Protein AF-A0A3E2NP75-F1 (afdb_monomer)

Nearest PDB structures (foldseek):
  3lf9-assembly1_A  TM=3.841E-01  e=8.117E+00  synthetic construct

Structure (mmCIF, N/CA/C/O backbone):
data_AF-A0A3E2NP75-F1
#
_entry.id   AF-A0A3E2NP75-F1
#
loop_
_atom_site.group_PDB
_atom_site.id
_atom_site.type_symbol
_atom_site.label_atom_id
_atom_site.label_alt_id
_atom_site.label_comp_id
_atom_site.label_asym_id
_atom_site.label_entity_id
_atom_site.label_seq_id
_atom_site.pdbx_PDB_ins_code
_atom_site.Cartn_x
_atom_site.Cartn_y
_atom_site.Cartn_z
_atom_site.occupancy
_atom_site.B_iso_or_equiv
_atom_site.auth_seq_id
_atom_site.auth_comp_id
_atom_site.auth_asym_id
_atom_site.auth_atom_id
_atom_site.pdbx_PDB_model_num
ATOM 1 N N . MET A 1 1 ? -27.112 -5.088 14.258 1.00 51.66 1 MET A N 1
ATOM 2 C CA . MET A 1 1 ? -25.645 -4.980 14.408 1.00 51.66 1 MET A CA 1
ATOM 3 C C . MET A 1 1 ? -25.142 -3.940 13.425 1.00 51.66 1 MET A C 1
ATOM 5 O O . MET A 1 1 ? -25.645 -3.907 12.308 1.00 51.66 1 MET A O 1
ATOM 9 N N . LEU A 1 2 ? -24.218 -3.073 13.843 1.00 63.84 2 LEU A N 1
ATOM 10 C CA . LEU A 1 2 ? -23.550 -2.138 12.933 1.00 63.84 2 LEU A CA 1
ATOM 11 C C . LEU A 1 2 ? -22.715 -2.931 11.917 1.00 63.84 2 LEU A C 1
ATOM 13 O O . LEU A 1 2 ? -22.184 -3.991 12.242 1.00 63.84 2 LEU A O 1
ATOM 17 N N . LYS A 1 3 ? -22.616 -2.441 10.678 1.00 77.12 3 LYS A N 1
ATOM 18 C CA . LYS A 1 3 ? -21.743 -3.039 9.659 1.00 77.12 3 LYS A CA 1
ATOM 19 C C . LYS A 1 3 ? -20.282 -2.873 10.103 1.00 77.12 3 LYS A C 1
ATOM 21 O O . LYS A 1 3 ? -19.906 -1.770 10.501 1.00 77.12 3 LYS A O 1
ATOM 26 N N . LYS A 1 4 ? -19.474 -3.941 10.026 1.00 82.88 4 LYS A N 1
ATOM 27 C CA . LYS A 1 4 ? -18.025 -3.886 10.303 1.00 82.88 4 LYS A CA 1
ATOM 28 C C . LYS A 1 4 ? -17.394 -2.771 9.455 1.00 82.88 4 LYS A C 1
ATOM 30 O O . LYS A 1 4 ? -17.639 -2.747 8.246 1.00 82.88 4 LYS A O 1
ATOM 35 N N . PRO A 1 5 ? -16.653 -1.824 10.057 1.00 86.94 5 PRO A N 1
ATOM 36 C CA . PRO A 1 5 ? -16.072 -0.724 9.309 1.00 86.94 5 PRO A CA 1
ATOM 37 C C . PRO A 1 5 ? -14.877 -1.209 8.489 1.00 86.94 5 PRO A C 1
ATOM 39 O O . PRO A 1 5 ? -14.086 -2.034 8.946 1.00 86.94 5 PRO A O 1
ATOM 42 N N . ASN A 1 6 ? -14.724 -0.632 7.302 1.00 87.44 6 ASN A N 1
ATOM 43 C CA . ASN A 1 6 ? -13.534 -0.817 6.482 1.00 87.44 6 ASN A CA 1
ATOM 44 C C . ASN A 1 6 ? -12.396 0.005 7.093 1.00 87.44 6 ASN A C 1
ATOM 46 O O . ASN A 1 6 ? -12.534 1.218 7.304 1.00 87.44 6 ASN A O 1
ATOM 50 N N . LEU A 1 7 ? -11.299 -0.675 7.420 1.00 88.75 7 LEU A N 1
ATOM 51 C CA . LEU A 1 7 ? -10.155 -0.093 8.110 1.00 88.75 7 LEU A CA 1
ATOM 52 C C . LEU A 1 7 ? -9.113 0.325 7.079 1.00 88.75 7 LEU A C 1
ATOM 54 O O . LEU A 1 7 ? -8.312 -0.489 6.642 1.00 88.75 7 LEU A O 1
ATOM 58 N N . LEU A 1 8 ? -9.154 1.588 6.674 1.00 91.62 8 LEU A N 1
ATOM 59 C CA . LEU A 1 8 ? -8.167 2.183 5.781 1.00 91.62 8 LEU A CA 1
ATOM 60 C C . LEU A 1 8 ? -7.588 3.423 6.459 1.00 91.62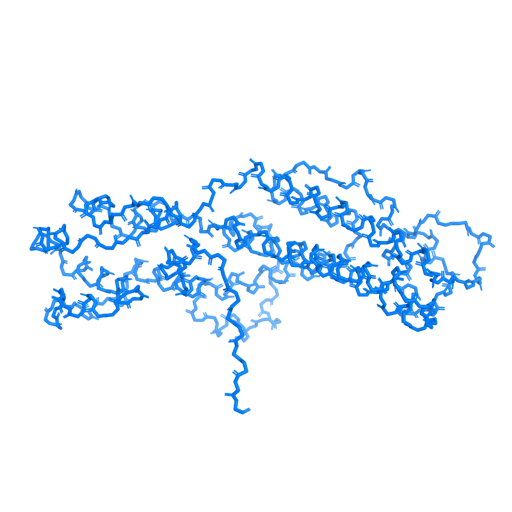 8 LEU A C 1
ATOM 62 O O . LEU A 1 8 ? -8.342 4.218 7.027 1.00 91.62 8 LEU A O 1
ATOM 66 N N . ILE A 1 9 ? -6.271 3.577 6.366 1.00 92.38 9 ILE A N 1
ATOM 67 C CA . ILE A 1 9 ? -5.542 4.792 6.721 1.00 92.38 9 ILE A CA 1
ATOM 68 C C . ILE A 1 9 ? -4.835 5.257 5.450 1.00 92.38 9 ILE A C 1
ATOM 70 O O . ILE A 1 9 ? -4.187 4.462 4.777 1.00 92.38 9 ILE A O 1
ATOM 74 N N . TYR A 1 10 ? -5.006 6.525 5.089 1.00 94.06 10 TYR A N 1
ATOM 75 C CA . TYR A 1 10 ? -4.462 7.090 3.859 1.00 94.06 10 TYR A CA 1
ATOM 76 C C . TYR A 1 10 ? -2.935 7.014 3.824 1.00 94.06 10 TYR A C 1
ATOM 78 O O . TYR A 1 10 ? -2.385 6.539 2.838 1.00 94.06 10 TYR A O 1
ATOM 86 N N . ASP A 1 11 ? -2.272 7.415 4.909 1.00 91.94 11 ASP A N 1
ATOM 87 C CA . ASP A 1 11 ? -0.808 7.405 4.985 1.00 91.94 11 ASP A CA 1
ATOM 88 C C . ASP A 1 11 ? -0.240 5.986 4.823 1.00 91.94 11 ASP A C 1
ATOM 90 O O . ASP A 1 11 ? 0.729 5.800 4.099 1.00 91.94 11 ASP A O 1
ATOM 94 N N . ASP A 1 12 ? -0.907 4.980 5.401 1.00 92.06 12 ASP A N 1
ATOM 95 C CA . ASP A 1 12 ? -0.598 3.556 5.197 1.00 92.06 12 ASP A CA 1
ATOM 96 C C . ASP A 1 12 ? -0.824 3.130 3.736 1.00 92.06 12 ASP A C 1
ATOM 98 O O . ASP A 1 12 ? -0.009 2.435 3.143 1.00 92.06 12 ASP A O 1
ATOM 102 N N . LEU A 1 13 ? -1.906 3.584 3.100 1.00 94.81 13 LEU A N 1
ATOM 103 C CA . LEU A 1 13 ? -2.201 3.249 1.704 1.00 94.81 13 LEU A CA 1
ATOM 104 C C . LEU A 1 13 ? -1.142 3.782 0.725 1.00 94.81 13 LEU A C 1
ATOM 106 O O . LEU A 1 13 ? -0.832 3.112 -0.262 1.00 94.81 13 LEU A O 1
ATOM 110 N N . ILE A 1 14 ? -0.630 4.995 0.958 1.00 96.31 14 ILE A N 1
ATOM 111 C CA . ILE A 1 14 ? 0.310 5.671 0.048 1.00 96.31 14 ILE A CA 1
ATOM 112 C C . ILE A 1 14 ? 1.784 5.481 0.415 1.00 96.31 14 ILE A C 1
ATOM 114 O O . ILE A 1 14 ? 2.646 5.932 -0.347 1.00 96.31 14 ILE A O 1
ATOM 118 N N . GLU A 1 15 ? 2.091 4.852 1.550 1.00 95.62 15 GLU A N 1
ATOM 119 C CA . GLU A 1 15 ? 3.464 4.630 2.016 1.00 95.62 15 GLU A CA 1
ATOM 120 C C . GLU A 1 15 ? 4.331 3.929 0.953 1.00 95.62 15 GLU A C 1
ATOM 122 O O . GLU A 1 15 ? 5.335 4.534 0.570 1.00 95.62 15 GLU A O 1
ATOM 127 N N . PRO A 1 16 ? 3.930 2.790 0.344 1.00 97.06 16 PRO A N 1
ATOM 128 C CA . PRO A 1 16 ? 4.774 2.101 -0.642 1.00 97.06 16 PRO A CA 1
ATOM 129 C C . PRO A 1 16 ? 5.108 2.971 -1.861 1.00 97.06 16 PRO A C 1
ATOM 131 O O . PRO A 1 16 ? 6.211 2.935 -2.406 1.00 97.06 16 PRO A O 1
ATOM 134 N N . ILE A 1 17 ? 4.150 3.800 -2.289 1.00 97.62 17 ILE A N 1
ATOM 135 C CA . ILE A 1 17 ? 4.332 4.738 -3.403 1.00 97.62 17 ILE A CA 1
ATOM 136 C C . ILE A 1 17 ? 5.288 5.863 -3.001 1.00 97.62 17 ILE A C 1
ATOM 138 O O . ILE A 1 17 ? 6.153 6.249 -3.785 1.00 97.62 17 ILE A O 1
ATOM 142 N N . SER A 1 18 ? 5.146 6.388 -1.786 1.00 97.44 18 SER A N 1
ATOM 143 C CA . SER A 1 18 ? 5.979 7.480 -1.279 1.00 97.44 18 SER A CA 1
ATOM 144 C C . SER A 1 18 ? 7.427 7.041 -1.066 1.00 97.44 18 SER A C 1
ATOM 146 O O . SER A 1 18 ? 8.346 7.783 -1.416 1.00 97.44 18 SER A O 1
ATOM 148 N N . GLU A 1 19 ? 7.636 5.829 -0.550 1.00 97.31 19 GLU A N 1
ATOM 149 C CA . GLU A 1 19 ? 8.960 5.222 -0.410 1.00 97.31 19 GLU A CA 1
ATOM 150 C C . GLU A 1 19 ? 9.612 4.975 -1.771 1.00 97.31 19 GLU A C 1
ATOM 152 O O . GLU A 1 19 ? 10.759 5.371 -1.973 1.00 97.31 19 GLU A O 1
ATOM 157 N N . ALA A 1 20 ? 8.871 4.426 -2.739 1.00 97.94 20 ALA A N 1
ATOM 158 C CA . ALA A 1 20 ? 9.385 4.225 -4.090 1.00 97.94 20 ALA A CA 1
ATOM 159 C C . ALA A 1 20 ? 9.742 5.546 -4.789 1.00 97.94 20 ALA A C 1
ATOM 161 O O . ALA A 1 20 ? 10.779 5.624 -5.440 1.00 97.94 20 ALA A O 1
ATOM 162 N N . ILE A 1 21 ? 8.931 6.602 -4.644 1.00 98.31 21 ILE A N 1
ATOM 163 C CA . ILE A 1 21 ? 9.254 7.937 -5.182 1.00 98.31 21 ILE A CA 1
ATOM 164 C C . ILE A 1 21 ? 10.558 8.463 -4.574 1.00 98.31 21 ILE A C 1
ATOM 166 O O . ILE A 1 21 ? 11.430 8.937 -5.303 1.00 98.31 21 ILE A O 1
ATOM 170 N N . LYS A 1 22 ? 10.712 8.362 -3.249 1.00 97.75 22 LYS A N 1
ATOM 171 C CA . LYS A 1 22 ? 11.925 8.799 -2.551 1.00 97.75 22 LYS A CA 1
ATOM 172 C C . LYS A 1 22 ? 13.158 8.033 -3.041 1.00 97.75 22 LYS A C 1
ATOM 174 O O . LYS A 1 22 ? 14.137 8.658 -3.433 1.00 97.75 22 LYS A O 1
ATOM 179 N N . GLU A 1 23 ? 13.076 6.707 -3.087 1.00 97.44 23 GLU A N 1
ATOM 180 C CA . GLU A 1 23 ? 14.147 5.835 -3.579 1.00 97.44 23 GLU A CA 1
ATOM 181 C C . GLU A 1 23 ? 14.517 6.168 -5.036 1.00 97.44 23 GLU A C 1
ATOM 183 O O . GLU A 1 23 ? 15.692 6.254 -5.388 1.00 97.44 23 GLU A O 1
ATOM 188 N N . LEU A 1 24 ? 13.530 6.425 -5.902 1.00 97.38 24 LEU A N 1
ATOM 189 C CA . LEU A 1 24 ? 13.771 6.812 -7.295 1.00 97.38 24 LEU A CA 1
ATOM 190 C C . LEU A 1 24 ? 14.483 8.163 -7.424 1.00 97.38 24 LEU A C 1
ATOM 192 O O . LEU A 1 24 ? 15.352 8.293 -8.288 1.00 97.38 24 LEU A O 1
ATOM 196 N N . HIS A 1 25 ? 14.161 9.140 -6.574 1.00 96.75 25 HIS A N 1
ATOM 197 C CA . HIS A 1 25 ? 14.902 10.401 -6.514 1.00 96.75 25 HIS A CA 1
ATOM 198 C C . HIS A 1 25 ? 16.344 10.198 -6.041 1.00 96.75 25 HIS A C 1
ATOM 200 O O . HIS A 1 25 ? 17.264 10.757 -6.641 1.00 96.75 25 HIS A O 1
ATOM 206 N N . ASP A 1 26 ? 16.563 9.360 -5.026 1.00 94.88 26 ASP A N 1
ATOM 207 C CA . ASP A 1 26 ? 17.907 9.045 -4.535 1.00 94.88 26 ASP A CA 1
ATOM 208 C C . ASP A 1 26 ? 18.750 8.362 -5.636 1.00 94.88 26 ASP A C 1
ATOM 210 O O . ASP A 1 26 ? 19.904 8.740 -5.876 1.00 94.88 26 ASP A O 1
ATOM 214 N N . ILE A 1 27 ? 18.154 7.429 -6.392 1.00 92.88 27 ILE A N 1
ATOM 215 C CA . ILE A 1 27 ? 18.783 6.795 -7.563 1.00 92.88 27 ILE A CA 1
ATOM 216 C C . ILE A 1 27 ? 19.087 7.827 -8.655 1.00 92.88 27 ILE A C 1
ATOM 218 O O . ILE A 1 27 ? 20.175 7.792 -9.234 1.00 92.88 27 ILE A O 1
ATOM 222 N N . GLU A 1 28 ? 18.150 8.727 -8.964 1.00 93.25 28 GLU A N 1
ATOM 223 C CA . GLU A 1 28 ? 18.314 9.764 -9.988 1.00 93.25 28 GLU A CA 1
ATOM 224 C C . GLU A 1 28 ? 19.492 10.690 -9.669 1.00 93.25 28 GLU A C 1
ATOM 226 O O . GLU A 1 28 ? 20.378 10.872 -10.510 1.00 93.25 28 GLU A O 1
ATOM 231 N N . ILE A 1 29 ? 19.545 11.209 -8.438 1.00 90.88 29 ILE A N 1
ATOM 232 C CA . ILE A 1 29 ? 20.626 12.070 -7.939 1.00 90.88 29 ILE A CA 1
ATOM 233 C C . ILE A 1 29 ? 21.967 11.339 -8.043 1.00 90.88 29 ILE A C 1
ATOM 235 O O . ILE A 1 29 ? 22.955 11.899 -8.529 1.00 90.88 29 ILE A O 1
ATOM 239 N N . HIS A 1 30 ? 22.014 10.071 -7.629 1.00 87.44 30 HIS A N 1
ATOM 240 C CA . HIS A 1 30 ? 23.223 9.264 -7.740 1.00 87.44 30 HIS A CA 1
ATOM 241 C C . HIS A 1 30 ? 23.640 9.045 -9.206 1.00 87.44 30 HIS A C 1
ATOM 243 O O . HIS A 1 30 ? 24.831 9.060 -9.516 1.00 87.44 30 HIS A O 1
ATOM 249 N N . TYR A 1 31 ? 22.693 8.862 -10.128 1.00 84.81 31 TYR A N 1
ATOM 250 C CA . TYR A 1 31 ? 22.984 8.659 -11.551 1.00 84.81 31 TYR A CA 1
ATOM 251 C C . TYR A 1 31 ? 23.507 9.912 -12.256 1.00 84.81 31 TYR A C 1
ATOM 253 O O . TYR A 1 31 ? 24.331 9.801 -13.161 1.00 84.81 31 TYR A O 1
ATOM 261 N N . GLN A 1 32 ? 23.015 11.091 -11.871 1.00 84.38 32 GLN A N 1
ATOM 262 C CA . GLN A 1 32 ? 23.399 12.365 -12.483 1.00 84.38 32 GLN A CA 1
ATOM 263 C C . GLN A 1 32 ? 24.778 12.851 -12.015 1.00 84.38 32 GLN A C 1
ATOM 265 O O . GLN A 1 32 ? 25.510 13.458 -12.793 1.00 84.38 32 GLN A O 1
ATOM 270 N N . ASN A 1 33 ? 25.145 12.564 -10.763 1.00 82.50 33 ASN A N 1
ATOM 271 C CA . ASN A 1 33 ? 26.366 13.087 -10.141 1.00 82.50 33 ASN A CA 1
ATOM 272 C C . ASN A 1 33 ? 27.608 12.202 -10.323 1.00 82.50 33 ASN A C 1
ATOM 274 O O . ASN A 1 33 ? 28.712 12.623 -9.979 1.00 82.50 33 ASN A O 1
ATOM 278 N N . ASN A 1 34 ? 27.455 10.989 -10.854 1.00 75.62 34 ASN A N 1
ATOM 279 C CA . ASN A 1 34 ? 28.549 10.034 -11.003 1.00 75.62 34 ASN A CA 1
ATOM 280 C C . ASN A 1 34 ? 28.938 9.804 -12.468 1.00 75.62 34 ASN A C 1
ATOM 282 O O . ASN A 1 34 ? 28.157 10.000 -13.399 1.00 75.62 34 ASN A O 1
ATOM 286 N N . THR A 1 35 ? 30.181 9.363 -12.676 1.00 72.56 35 THR A N 1
ATOM 287 C CA . THR A 1 35 ? 30.702 8.952 -13.990 1.00 72.56 35 THR A CA 1
ATOM 288 C C . THR A 1 35 ? 29.798 7.868 -14.593 1.00 72.56 35 THR A C 1
ATOM 290 O O . THR A 1 35 ? 29.257 7.068 -13.825 1.00 72.56 35 THR A O 1
ATOM 293 N N . PRO A 1 36 ? 29.634 7.793 -15.935 1.00 68.19 36 PRO A N 1
ATOM 294 C CA . PRO A 1 36 ? 28.696 6.867 -16.553 1.00 68.19 36 PRO A CA 1
ATOM 295 C C . PRO A 1 36 ? 28.894 5.445 -16.017 1.00 68.19 36 PRO A C 1
ATOM 297 O O . PRO A 1 36 ? 29.977 4.876 -16.194 1.00 68.19 36 PRO A O 1
ATOM 300 N N . PRO A 1 37 ? 27.881 4.879 -15.345 1.00 73.88 37 PRO A N 1
ATOM 301 C CA . PRO A 1 37 ? 28.038 3.608 -14.669 1.00 73.88 37 PRO A CA 1
ATOM 302 C C . PRO A 1 37 ? 28.332 2.493 -15.675 1.00 73.88 37 PRO A C 1
ATOM 304 O O . PRO A 1 37 ? 27.907 2.544 -16.835 1.00 73.88 37 PRO A O 1
ATOM 307 N N . ALA A 1 38 ? 29.054 1.464 -15.228 1.00 85.31 38 ALA A N 1
ATOM 308 C CA . ALA A 1 38 ? 29.340 0.283 -16.035 1.00 85.31 38 ALA A CA 1
ATOM 309 C C . ALA A 1 38 ? 28.046 -0.357 -16.585 1.00 85.31 38 ALA A C 1
ATOM 311 O O . ALA A 1 38 ? 26.966 -0.228 -16.009 1.00 85.31 38 ALA A O 1
ATOM 312 N N . ASP A 1 39 ? 28.136 -1.087 -17.701 1.00 86.56 39 ASP A N 1
ATOM 313 C CA . ASP A 1 39 ? 26.963 -1.664 -18.385 1.00 86.56 39 ASP A CA 1
ATOM 314 C C . ASP A 1 39 ? 26.093 -2.547 -17.466 1.00 86.56 39 ASP A C 1
ATOM 316 O O . ASP A 1 39 ? 24.865 -2.481 -17.519 1.00 86.56 39 ASP A O 1
ATOM 320 N N . PHE A 1 40 ? 26.710 -3.320 -16.566 1.00 87.00 40 PHE A N 1
ATOM 321 C CA . PHE A 1 40 ? 25.976 -4.146 -15.602 1.00 87.00 40 PHE A CA 1
ATOM 322 C C . PHE A 1 40 ? 25.201 -3.312 -14.570 1.00 87.00 40 PHE A C 1
ATOM 324 O O . PHE A 1 40 ? 24.106 -3.710 -14.180 1.00 87.00 40 PHE A O 1
ATOM 331 N N . ILE A 1 41 ? 25.716 -2.139 -14.183 1.00 90.19 41 ILE A N 1
ATOM 332 C CA . ILE A 1 41 ? 25.024 -1.206 -13.286 1.00 90.19 41 ILE A CA 1
ATOM 333 C C . ILE A 1 41 ? 23.809 -0.619 -14.012 1.00 90.19 41 ILE A C 1
ATOM 335 O O . ILE A 1 41 ? 22.719 -0.630 -13.458 1.00 90.19 41 ILE A O 1
ATOM 339 N N . ASN A 1 42 ? 23.942 -0.214 -15.283 1.00 90.44 42 ASN A N 1
ATOM 340 C CA . ASN A 1 42 ? 22.797 0.247 -16.086 1.00 90.44 42 ASN A CA 1
ATOM 341 C C . ASN A 1 42 ? 21.683 -0.797 -16.171 1.00 90.44 42 ASN A C 1
ATOM 343 O O . ASN A 1 42 ? 20.507 -0.487 -15.976 1.00 90.44 42 ASN A O 1
ATOM 347 N N . LYS A 1 43 ? 22.056 -2.048 -16.437 1.00 92.69 43 LYS A N 1
ATOM 348 C CA . LYS A 1 43 ? 21.120 -3.173 -16.501 1.00 92.69 43 LYS A CA 1
ATOM 349 C C . LYS A 1 43 ? 20.447 -3.434 -15.152 1.00 92.69 43 LYS A C 1
ATOM 351 O O . LYS A 1 43 ? 19.228 -3.591 -15.118 1.00 92.69 43 LYS A O 1
ATOM 356 N N . GLY A 1 44 ? 21.225 -3.451 -14.069 1.00 93.06 44 GLY A N 1
ATOM 357 C CA . GLY A 1 44 ? 20.730 -3.655 -12.708 1.00 93.06 44 GLY A CA 1
ATOM 358 C C . GLY A 1 44 ? 19.762 -2.556 -12.279 1.00 93.06 44 GLY A C 1
ATOM 359 O O . GLY A 1 44 ? 18.628 -2.855 -11.917 1.00 93.06 44 GLY A O 1
ATOM 360 N N . THR A 1 45 ? 20.158 -1.288 -12.417 1.00 93.81 45 THR A N 1
ATOM 361 C CA . THR A 1 45 ? 19.307 -0.139 -12.077 1.00 93.81 45 THR A CA 1
ATOM 362 C C . THR A 1 45 ? 18.022 -0.132 -12.899 1.00 93.81 45 THR A C 1
ATOM 364 O O . THR A 1 45 ? 16.947 0.060 -12.346 1.00 93.81 45 THR A O 1
ATOM 367 N N . PHE A 1 46 ? 18.093 -0.402 -14.206 1.00 94.56 46 PHE A N 1
ATOM 368 C CA . PHE A 1 46 ? 16.894 -0.475 -15.043 1.00 94.56 46 PHE A CA 1
ATOM 369 C C . PHE A 1 46 ? 15.901 -1.550 -14.574 1.00 94.56 46 PHE A C 1
ATOM 371 O O . PHE A 1 46 ? 14.699 -1.291 -14.519 1.00 94.56 46 PHE A O 1
ATOM 378 N N . ALA A 1 47 ? 16.388 -2.748 -14.237 1.00 94.38 47 ALA A N 1
ATOM 379 C CA . ALA A 1 47 ? 15.532 -3.808 -13.714 1.00 94.38 47 ALA A CA 1
ATOM 380 C C . ALA A 1 47 ? 14.936 -3.430 -12.348 1.00 94.38 47 ALA A C 1
ATOM 382 O O . ALA A 1 47 ? 13.747 -3.654 -12.126 1.00 94.38 47 ALA A O 1
ATOM 383 N N . TYR A 1 48 ? 15.740 -2.811 -11.480 1.00 95.69 48 TYR A N 1
ATOM 384 C CA . TYR A 1 48 ? 15.327 -2.388 -10.145 1.00 95.69 48 TYR A CA 1
ATOM 385 C C . TYR A 1 48 ? 14.249 -1.298 -10.174 1.00 95.69 48 TYR A C 1
ATOM 387 O O . TYR A 1 48 ? 13.242 -1.439 -9.494 1.00 95.69 48 TYR A O 1
ATOM 395 N N . VAL A 1 49 ? 14.377 -0.280 -11.033 1.00 95.56 49 VAL A N 1
ATOM 396 C CA . VAL A 1 49 ? 13.363 0.786 -11.185 1.00 95.56 49 VAL A CA 1
ATOM 397 C C . VAL A 1 49 ? 11.985 0.213 -11.535 1.00 95.56 49 VAL A C 1
ATOM 399 O O . VAL A 1 49 ? 10.974 0.633 -10.978 1.00 95.56 49 VAL A O 1
ATOM 402 N N . LEU A 1 50 ? 11.926 -0.778 -12.431 1.00 93.06 50 LEU A N 1
ATOM 403 C CA . LEU A 1 50 ? 10.657 -1.424 -12.778 1.00 93.06 50 LEU A CA 1
ATOM 404 C C . LEU A 1 50 ? 10.127 -2.329 -11.661 1.00 93.06 50 LEU A C 1
ATOM 406 O O . LEU A 1 50 ? 8.913 -2.446 -11.520 1.00 93.06 50 LEU A O 1
ATOM 410 N N . ALA A 1 51 ? 11.010 -2.958 -10.883 1.00 92.75 51 ALA A N 1
ATOM 411 C CA . ALA A 1 51 ? 10.615 -3.742 -9.718 1.00 92.75 51 ALA A CA 1
ATOM 412 C C . ALA A 1 51 ? 10.040 -2.849 -8.606 1.00 92.75 51 ALA A C 1
ATOM 414 O O . ALA A 1 51 ? 8.992 -3.183 -8.065 1.00 92.75 51 ALA A O 1
ATOM 415 N N . LEU A 1 52 ? 10.659 -1.692 -8.336 1.00 95.06 52 LEU A N 1
ATOM 416 C CA . LEU A 1 52 ? 10.142 -0.680 -7.405 1.00 95.06 52 LEU A CA 1
ATOM 417 C C . LEU A 1 52 ? 8.742 -0.218 -7.811 1.00 95.06 52 LEU A C 1
ATOM 419 O O . LEU A 1 52 ? 7.838 -0.180 -6.986 1.00 95.06 52 LEU A O 1
ATOM 423 N N . PHE A 1 53 ? 8.547 0.076 -9.096 1.00 93.31 53 PHE A N 1
ATOM 424 C CA . PHE A 1 53 ? 7.244 0.452 -9.635 1.00 93.31 53 PHE A CA 1
ATOM 425 C C . PHE A 1 53 ? 6.171 -0.629 -9.434 1.00 93.31 53 PHE A C 1
ATOM 427 O O . PHE A 1 53 ? 5.096 -0.348 -8.905 1.00 93.31 53 PHE A O 1
ATOM 434 N N . GLU A 1 54 ? 6.443 -1.861 -9.883 1.00 90.88 54 GLU A N 1
ATOM 435 C CA . GLU A 1 54 ? 5.478 -2.965 -9.794 1.00 90.88 54 GLU A CA 1
ATOM 436 C C . GLU A 1 54 ? 5.182 -3.327 -8.335 1.00 90.88 54 GLU A C 1
ATOM 438 O O . GLU A 1 54 ? 4.021 -3.563 -7.999 1.00 90.88 54 GLU A O 1
ATOM 443 N N . GLY A 1 55 ? 6.206 -3.312 -7.476 1.00 92.50 55 GLY A N 1
ATOM 444 C CA . GLY A 1 55 ? 6.083 -3.541 -6.040 1.00 92.50 55 GLY A CA 1
ATOM 445 C C . GLY A 1 55 ? 5.216 -2.483 -5.366 1.00 92.50 55 GLY A C 1
ATOM 446 O O . GLY A 1 55 ? 4.206 -2.829 -4.766 1.00 92.50 55 GLY A O 1
ATOM 447 N N . ALA A 1 56 ? 5.533 -1.199 -5.555 1.00 95.12 56 ALA A N 1
ATOM 448 C CA . ALA A 1 56 ? 4.831 -0.098 -4.898 1.00 95.12 56 ALA A CA 1
ATOM 449 C C . ALA A 1 56 ? 3.330 -0.065 -5.213 1.00 95.12 56 ALA A C 1
ATOM 451 O O . ALA A 1 56 ? 2.506 0.095 -4.312 1.00 95.12 56 ALA A O 1
ATOM 452 N N . ILE A 1 57 ? 2.947 -0.236 -6.485 1.00 93.12 57 ILE A N 1
ATOM 453 C CA . ILE A 1 57 ? 1.522 -0.231 -6.842 1.00 93.12 57 ILE A CA 1
ATOM 454 C C . ILE A 1 57 ? 0.836 -1.516 -6.366 1.00 93.12 57 ILE A C 1
ATOM 456 O O . ILE A 1 57 ? -0.293 -1.455 -5.884 1.00 93.12 57 ILE A O 1
ATOM 460 N N . THR A 1 58 ? 1.500 -2.671 -6.463 1.00 92.56 58 THR A N 1
ATOM 461 C CA . THR A 1 58 ? 0.917 -3.941 -6.000 1.00 92.56 58 THR A CA 1
ATOM 462 C C . THR A 1 58 ? 0.684 -3.926 -4.494 1.00 92.56 58 THR A C 1
ATOM 464 O O . THR A 1 58 ? -0.406 -4.280 -4.057 1.00 92.56 58 THR A O 1
ATOM 467 N N . GLU A 1 59 ? 1.645 -3.438 -3.712 1.00 93.62 59 GLU A N 1
ATOM 468 C CA . GLU A 1 59 ? 1.511 -3.316 -2.262 1.00 93.62 59 GLU A CA 1
ATOM 469 C C . GLU A 1 59 ? 0.443 -2.282 -1.872 1.00 93.62 59 GLU A C 1
ATOM 471 O O . GLU A 1 59 ? -0.371 -2.530 -0.984 1.00 93.62 59 GLU A O 1
ATOM 476 N N . CYS A 1 60 ? 0.352 -1.154 -2.585 1.00 95.31 60 CYS A N 1
ATOM 477 C CA . CYS A 1 60 ? -0.738 -0.190 -2.399 1.00 95.31 60 CYS A CA 1
ATOM 478 C C . CYS A 1 60 ? -2.120 -0.847 -2.602 1.00 95.31 60 CYS A C 1
ATOM 480 O O . CYS A 1 60 ? -3.035 -0.683 -1.789 1.00 95.31 60 CYS A O 1
ATOM 482 N N . VAL A 1 61 ? -2.274 -1.641 -3.666 1.00 94.12 61 VAL A N 1
ATOM 483 C CA . VAL A 1 61 ? -3.519 -2.368 -3.960 1.00 94.12 61 VAL A CA 1
ATOM 484 C C . VAL A 1 61 ? -3.772 -3.480 -2.941 1.00 94.12 61 VAL A C 1
ATOM 486 O O . VAL A 1 61 ? -4.921 -3.682 -2.553 1.00 94.12 61 VAL A O 1
ATOM 489 N N . GLU A 1 62 ? -2.734 -4.167 -2.464 1.00 92.75 62 GLU A N 1
ATOM 490 C CA . GLU A 1 62 ? -2.829 -5.142 -1.374 1.00 92.75 62 GLU A CA 1
ATOM 491 C C . GLU A 1 62 ? -3.414 -4.483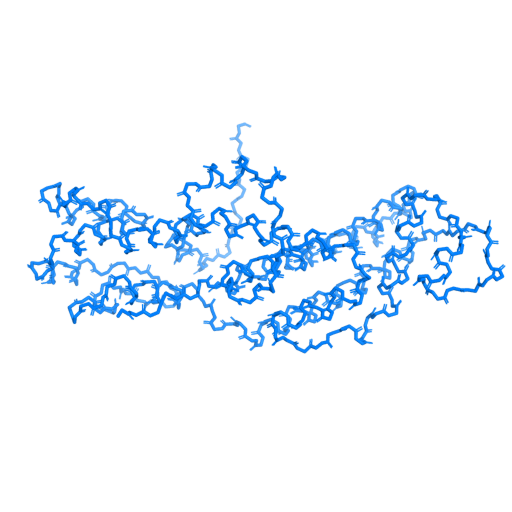 -0.119 1.00 92.75 62 GLU A C 1
ATOM 493 O O . GLU A 1 62 ? -4.461 -4.915 0.374 1.00 92.75 62 GLU A O 1
ATOM 498 N N . ARG A 1 63 ? -2.821 -3.373 0.343 1.00 92.62 63 ARG A N 1
ATOM 499 C CA . ARG A 1 63 ? -3.295 -2.604 1.510 1.00 92.62 63 ARG A CA 1
ATOM 500 C C . ARG A 1 63 ? -4.739 -2.116 1.335 1.00 92.62 63 ARG A C 1
ATOM 502 O O . ARG A 1 63 ? -5.533 -2.158 2.286 1.00 92.62 63 ARG A O 1
ATOM 509 N N . TYR A 1 64 ? -5.120 -1.716 0.118 1.00 94.31 64 TYR A N 1
ATOM 510 C CA . TYR A 1 64 ? -6.506 -1.383 -0.218 1.00 94.31 64 TYR A CA 1
ATOM 511 C C . TYR A 1 64 ? -7.445 -2.591 -0.110 1.00 94.31 64 TYR A C 1
ATOM 513 O O . TYR A 1 64 ? -8.467 -2.511 0.571 1.00 94.31 64 TYR A O 1
ATOM 521 N N . LEU A 1 65 ? -7.114 -3.722 -0.736 1.00 91.62 65 LEU A N 1
ATOM 522 C CA . LEU A 1 65 ? -7.953 -4.925 -0.721 1.00 91.62 65 LEU A CA 1
ATOM 523 C C . LEU A 1 65 ? -8.099 -5.505 0.687 1.00 91.62 65 LEU A C 1
ATOM 525 O O . LEU A 1 65 ? -9.161 -6.017 1.025 1.00 91.62 65 LEU A O 1
ATOM 529 N N . PHE A 1 66 ? -7.101 -5.336 1.554 1.00 88.31 66 PHE A N 1
ATOM 530 C CA . PHE A 1 66 ? -7.242 -5.647 2.975 1.00 88.31 66 PHE A CA 1
ATOM 531 C C . PHE A 1 66 ? -8.311 -4.799 3.668 1.00 88.31 66 PHE A C 1
ATOM 533 O O . PHE A 1 66 ? -8.973 -5.257 4.598 1.00 88.31 66 PHE A O 1
ATOM 540 N N . ALA A 1 67 ? -8.459 -3.529 3.278 1.00 88.56 67 ALA A N 1
ATOM 541 C CA . ALA A 1 67 ? -9.493 -2.644 3.816 1.00 88.56 67 ALA A CA 1
ATOM 542 C C . ALA A 1 67 ? -10.872 -2.892 3.195 1.00 88.56 67 ALA A C 1
ATOM 544 O O . ALA A 1 67 ? -11.877 -2.682 3.874 1.00 88.56 67 ALA A O 1
ATOM 545 N N . PHE A 1 68 ? -10.908 -3.342 1.941 1.00 90.00 68 PHE A N 1
ATOM 546 C CA . PHE A 1 68 ? -12.118 -3.584 1.156 1.00 90.00 68 PHE A CA 1
ATOM 547 C C . PHE A 1 68 ? -12.110 -5.002 0.556 1.00 90.00 68 PHE A C 1
ATOM 549 O O . PHE A 1 68 ? -12.096 -5.146 -0.671 1.00 90.00 68 PHE A O 1
ATOM 556 N N . PRO A 1 69 ? -12.116 -6.069 1.376 1.00 85.50 69 PRO A N 1
ATOM 557 C CA . PRO A 1 69 ? -12.012 -7.442 0.877 1.00 85.50 69 PRO A CA 1
ATOM 558 C C . PRO A 1 69 ? -13.191 -7.832 -0.023 1.00 85.50 69 PRO A C 1
ATOM 560 O O . PRO A 1 69 ? -13.053 -8.682 -0.895 1.00 85.50 69 PRO A O 1
ATOM 563 N N . GLU A 1 70 ? -14.342 -7.170 0.109 1.00 84.81 70 GLU A N 1
ATOM 564 C CA . GLU A 1 70 ? -15.496 -7.339 -0.775 1.00 84.81 70 GLU A CA 1
ATOM 565 C C . GLU A 1 70 ? -15.240 -6.914 -2.231 1.00 84.81 70 GLU A C 1
ATOM 567 O O . GLU A 1 70 ? -16.026 -7.255 -3.115 1.00 84.81 70 GLU A O 1
ATOM 572 N N . LYS A 1 71 ? -14.171 -6.148 -2.486 1.00 88.00 71 LYS A N 1
ATOM 573 C CA . LYS A 1 71 ? -13.739 -5.745 -3.832 1.00 88.00 71 LYS A CA 1
ATOM 574 C C . LYS A 1 71 ? -12.899 -6.813 -4.522 1.00 88.00 71 LYS A C 1
ATOM 576 O O . LYS A 1 71 ? -12.651 -6.682 -5.722 1.00 88.00 71 LYS A O 1
ATOM 581 N N . LEU A 1 72 ? -12.476 -7.857 -3.803 1.00 84.81 72 LEU A N 1
ATOM 582 C CA . LEU A 1 72 ? -11.818 -8.994 -4.426 1.00 84.81 72 LEU A CA 1
ATOM 583 C C . LEU A 1 72 ? -12.766 -9.633 -5.448 1.00 84.81 72 LEU A C 1
ATOM 585 O O . LEU A 1 72 ? -13.909 -9.967 -5.113 1.00 84.81 72 LEU A O 1
ATOM 589 N N . PRO A 1 73 ? -12.326 -9.823 -6.701 1.00 79.31 73 PRO A N 1
ATOM 590 C CA . PRO A 1 73 ? -13.111 -10.577 -7.661 1.00 79.31 73 PRO A CA 1
ATOM 591 C C . PRO A 1 73 ? -13.237 -12.036 -7.211 1.00 79.31 73 PRO A C 1
ATOM 593 O O . PRO A 1 73 ? -12.523 -12.507 -6.329 1.00 79.31 73 PRO A O 1
ATOM 596 N N . LYS A 1 74 ? -14.159 -12.783 -7.825 1.00 76.00 74 LYS A N 1
ATOM 597 C CA . LYS A 1 74 ? -14.331 -14.209 -7.518 1.00 76.00 74 LYS A CA 1
ATOM 598 C C . LYS A 1 74 ? -13.053 -14.978 -7.872 1.00 76.00 74 LYS A C 1
ATOM 600 O O . LYS A 1 74 ? -12.786 -15.207 -9.049 1.00 76.00 74 LYS A O 1
ATOM 605 N N . ILE A 1 75 ? -12.305 -15.391 -6.853 1.00 69.56 75 ILE A N 1
ATOM 606 C CA . ILE A 1 75 ? -11.103 -16.219 -6.989 1.00 69.56 75 ILE A CA 1
ATOM 607 C C . ILE A 1 75 ? -11.520 -17.692 -6.951 1.00 69.56 75 ILE A C 1
ATOM 609 O O . ILE A 1 75 ? -12.317 -18.102 -6.105 1.00 69.56 75 ILE A O 1
ATOM 613 N N . LYS A 1 76 ? -10.986 -18.500 -7.871 1.00 67.06 76 LYS A N 1
ATOM 614 C CA . LYS A 1 76 ? -11.035 -19.960 -7.749 1.00 67.06 76 LYS A CA 1
ATOM 615 C C . LYS A 1 76 ? -9.855 -20.388 -6.886 1.00 67.06 76 LYS A C 1
ATOM 617 O O . LYS A 1 76 ? -8.724 -20.337 -7.349 1.00 67.06 76 LYS A O 1
ATOM 622 N N . VAL A 1 77 ? -10.126 -20.779 -5.648 1.00 67.38 77 VAL A N 1
ATOM 623 C CA . VAL A 1 77 ? -9.100 -21.313 -4.746 1.00 67.38 77 VAL A CA 1
ATOM 624 C C . VAL A 1 77 ? -8.976 -22.809 -4.996 1.00 67.38 77 VAL A C 1
ATOM 626 O O . VAL A 1 77 ? -9.974 -23.530 -4.930 1.00 67.38 77 VAL A O 1
ATOM 629 N N . ASP A 1 78 ? -7.767 -23.267 -5.300 1.00 74.44 78 ASP A N 1
ATOM 630 C CA . ASP A 1 78 ? -7.462 -24.692 -5.373 1.00 74.44 78 ASP A CA 1
ATOM 631 C C . ASP A 1 78 ? -7.255 -25.239 -3.954 1.00 74.44 78 ASP A C 1
ATOM 633 O O . ASP A 1 78 ? -6.199 -25.074 -3.348 1.00 74.44 78 ASP A O 1
ATOM 637 N N . PHE A 1 79 ? -8.299 -25.853 -3.398 1.00 70.31 79 PHE A N 1
ATOM 638 C CA . PHE A 1 79 ? -8.282 -26.377 -2.032 1.00 70.31 79 PHE A CA 1
ATOM 639 C C . PHE A 1 79 ? -7.226 -27.462 -1.802 1.00 70.31 79 PHE A C 1
ATOM 641 O O . PHE A 1 79 ? -6.719 -27.561 -0.689 1.00 70.31 79 PHE A O 1
ATOM 648 N N . GLU A 1 80 ? -6.889 -28.266 -2.815 1.00 76.00 80 GLU A N 1
ATOM 649 C 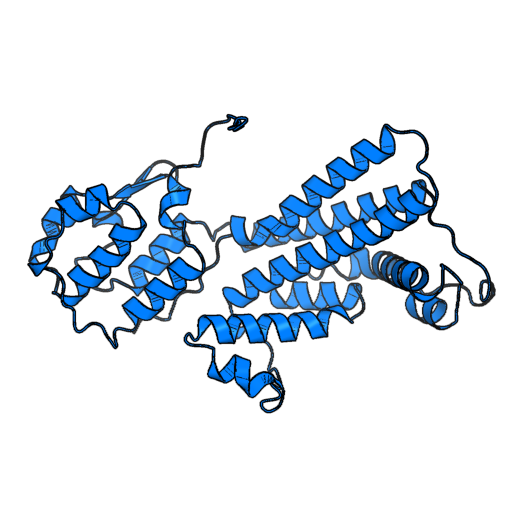CA . GLU A 1 80 ? -5.869 -29.312 -2.669 1.00 76.00 80 GLU A CA 1
ATOM 650 C C . GLU A 1 80 ? -4.471 -28.699 -2.598 1.00 76.00 80 GLU A C 1
ATOM 652 O O . GLU A 1 80 ? -3.635 -29.149 -1.817 1.00 76.00 80 GLU A O 1
ATOM 657 N N . LYS A 1 81 ? -4.235 -27.626 -3.363 1.00 76.00 81 LYS A N 1
ATOM 658 C CA . LYS A 1 81 ? -2.962 -26.901 -3.345 1.00 76.00 81 LYS A CA 1
ATOM 659 C C . LYS A 1 81 ? -2.704 -26.183 -2.016 1.00 76.00 81 LYS A C 1
ATOM 661 O O . LYS A 1 81 ? -1.551 -26.110 -1.612 1.00 76.00 81 LYS A O 1
ATOM 666 N N . TYR A 1 82 ? -3.747 -25.668 -1.362 1.00 73.31 82 TYR A N 1
ATOM 667 C CA . TYR A 1 82 ? -3.617 -24.769 -0.201 1.00 73.31 82 TYR A CA 1
ATOM 668 C C . TYR A 1 82 ? -4.169 -25.344 1.102 1.00 73.31 82 TYR A C 1
ATOM 670 O O . TYR A 1 82 ? -4.545 -24.616 2.018 1.00 73.31 82 TYR A O 1
ATOM 678 N N . LYS A 1 83 ? -4.304 -26.667 1.178 1.00 75.50 83 LYS A N 1
ATOM 679 C CA . LYS A 1 83 ? -4.954 -27.332 2.306 1.00 75.50 83 LYS A CA 1
ATOM 680 C C . LYS A 1 83 ? -4.300 -26.987 3.646 1.00 75.50 83 LYS A C 1
ATOM 682 O O . LYS A 1 83 ? -5.019 -26.775 4.615 1.00 75.50 83 LYS A O 1
ATOM 687 N N . GLU A 1 84 ? -2.973 -26.936 3.713 1.00 76.94 84 GLU A N 1
ATOM 688 C CA . GLU A 1 84 ? -2.258 -26.662 4.964 1.00 76.94 84 GLU A CA 1
ATOM 689 C C . GLU A 1 84 ? -2.402 -25.198 5.391 1.00 76.94 84 GLU A C 1
ATOM 691 O O . GLU A 1 84 ? -2.688 -24.930 6.555 1.00 76.94 84 GLU A O 1
ATOM 696 N N . GLU A 1 85 ? -2.317 -24.256 4.453 1.00 70.88 85 GLU A N 1
ATOM 697 C CA . GLU A 1 85 ? -2.501 -22.825 4.705 1.00 70.88 85 GLU A CA 1
ATOM 698 C C . GLU A 1 85 ? -3.942 -22.496 5.112 1.00 70.88 85 GLU A C 1
ATOM 700 O O . GLU A 1 85 ? -4.172 -21.672 5.994 1.00 70.88 85 GLU A O 1
ATOM 705 N N . LEU A 1 86 ? -4.925 -23.167 4.506 1.00 69.56 86 LEU A N 1
ATOM 706 C CA . LEU A 1 86 ? -6.339 -23.011 4.852 1.00 69.56 86 LEU A CA 1
ATOM 707 C C . LEU A 1 86 ? -6.675 -23.615 6.220 1.00 69.56 86 LEU A C 1
ATOM 709 O O . LEU A 1 86 ? -7.539 -23.086 6.917 1.00 69.56 86 LEU A O 1
ATOM 713 N N . LEU A 1 87 ? -6.027 -24.722 6.593 1.00 67.81 87 LEU A N 1
ATOM 714 C CA . LEU A 1 87 ? -6.219 -25.372 7.893 1.00 67.81 87 LEU A CA 1
ATOM 715 C C . LEU A 1 87 ? -5.443 -24.681 9.021 1.00 67.81 87 LEU A C 1
ATOM 717 O O . LEU A 1 87 ? -5.861 -24.785 10.170 1.00 67.81 87 LEU A O 1
ATOM 721 N N . GLY A 1 88 ? -4.338 -24.003 8.698 1.00 63.00 88 GLY A N 1
ATOM 722 C CA . GLY A 1 88 ? -3.513 -23.252 9.646 1.00 63.00 88 GLY A CA 1
ATOM 723 C C . GLY A 1 88 ? -3.923 -21.790 9.841 1.00 63.00 88 GLY A C 1
ATOM 724 O O . GLY A 1 88 ? -3.363 -21.133 10.711 1.00 63.00 88 GLY A O 1
ATOM 725 N N . ALA A 1 89 ? -4.866 -21.267 9.048 1.00 61.66 89 ALA A N 1
ATOM 726 C CA . ALA A 1 89 ? -5.399 -19.920 9.227 1.00 61.66 89 ALA A CA 1
ATOM 727 C C . ALA A 1 89 ? -6.343 -19.882 10.442 1.00 61.66 89 ALA A C 1
ATOM 729 O O . ALA A 1 89 ? -7.551 -20.109 10.322 1.00 61.66 89 ALA A O 1
ATOM 730 N N . ASP A 1 90 ? -5.788 -19.580 11.614 1.00 56.78 90 ASP A N 1
ATOM 731 C CA . ASP A 1 90 ? -6.522 -19.495 12.880 1.00 56.78 90 ASP A CA 1
ATOM 732 C C . ASP A 1 90 ? -7.502 -18.308 12.884 1.00 56.78 90 ASP A C 1
ATOM 734 O O . ASP A 1 90 ? -8.529 -18.321 13.574 1.00 56.78 90 ASP A O 1
ATOM 738 N N . PHE A 1 91 ? -7.230 -17.288 12.059 1.00 59.84 91 PHE A N 1
ATOM 739 C CA . PHE A 1 91 ? -8.074 -16.106 11.926 1.00 59.84 91 PHE A CA 1
ATOM 740 C C . PHE A 1 91 ? -8.494 -15.825 10.481 1.00 59.84 91 PHE A C 1
ATOM 742 O O . PHE A 1 91 ? -7.717 -15.887 9.532 1.00 59.84 91 PHE A O 1
ATOM 749 N N . SER A 1 92 ? -9.735 -15.344 10.320 1.00 67.19 92 SER A N 1
ATOM 750 C CA . SER A 1 92 ? -10.268 -14.854 9.031 1.00 67.19 92 SER A CA 1
ATOM 751 C C . SER A 1 92 ? -9.381 -13.808 8.332 1.00 67.19 92 SER A C 1
ATOM 753 O O . SER A 1 92 ? -9.472 -13.630 7.116 1.00 67.19 92 SER A O 1
ATOM 755 N N . TYR A 1 93 ? -8.524 -13.116 9.088 1.00 70.88 93 TYR A N 1
ATOM 756 C CA . TYR A 1 93 ? -7.559 -12.155 8.569 1.00 70.88 93 TYR A CA 1
ATOM 757 C C . TYR A 1 93 ? -6.463 -12.821 7.725 1.00 70.88 93 TYR A C 1
ATOM 759 O O . TYR A 1 93 ? -6.199 -12.363 6.617 1.00 70.88 93 TYR A O 1
ATOM 767 N N . GLU A 1 94 ? -5.880 -13.920 8.200 1.00 73.19 94 GLU A N 1
ATOM 768 C CA . GLU A 1 94 ? -4.797 -14.645 7.519 1.00 73.19 94 GLU A CA 1
ATOM 769 C C . GLU A 1 94 ? -5.290 -15.267 6.214 1.00 73.19 94 GLU A C 1
ATOM 771 O O . GLU A 1 94 ? -4.648 -15.142 5.173 1.00 73.19 94 GLU A O 1
ATOM 776 N N . LEU A 1 95 ? -6.500 -15.831 6.240 1.00 76.62 95 LEU A N 1
ATOM 777 C CA . LEU A 1 95 ? -7.158 -16.319 5.034 1.00 76.62 95 LEU A CA 1
ATOM 778 C C . LEU A 1 95 ? -7.389 -15.189 4.021 1.00 76.62 95 LEU A C 1
ATOM 780 O O . LEU A 1 95 ? -7.140 -15.353 2.829 1.00 76.62 95 LEU A O 1
ATOM 784 N N . THR A 1 96 ? -7.845 -14.023 4.486 1.00 78.88 96 THR A N 1
ATOM 785 C CA . THR A 1 96 ? -8.042 -12.854 3.615 1.00 78.88 96 THR A CA 1
ATOM 786 C C . THR A 1 96 ? -6.712 -12.400 3.009 1.00 78.88 96 THR A C 1
ATOM 788 O O . THR A 1 96 ? -6.645 -12.172 1.804 1.00 78.88 96 THR A O 1
ATOM 791 N N . ALA A 1 97 ? -5.647 -12.332 3.815 1.00 81.75 97 ALA A N 1
ATOM 792 C CA . ALA A 1 97 ? -4.297 -11.993 3.365 1.00 81.75 97 ALA A CA 1
ATOM 793 C C . ALA A 1 97 ? -3.811 -12.918 2.253 1.00 81.75 97 ALA A C 1
ATOM 795 O O . ALA A 1 97 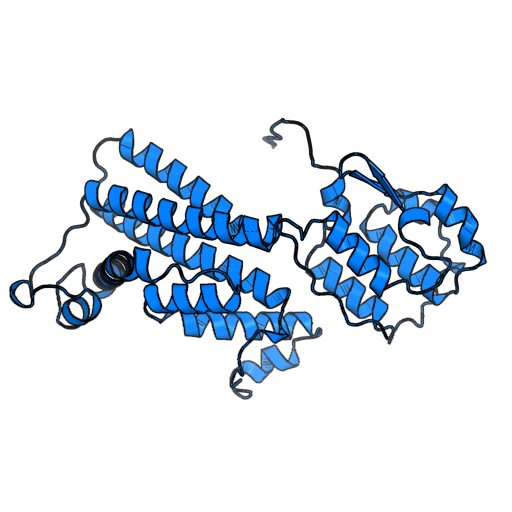? -3.337 -12.466 1.211 1.00 81.75 97 ALA A O 1
ATOM 796 N N . PHE A 1 98 ? -3.967 -14.218 2.477 1.00 82.88 98 PHE A N 1
ATOM 797 C CA . PHE A 1 98 ? -3.589 -15.248 1.530 1.00 82.88 98 PHE A CA 1
ATOM 798 C C . PHE A 1 98 ? -4.317 -15.076 0.186 1.00 82.88 98 PHE A C 1
ATOM 800 O O . PHE A 1 98 ? -3.676 -14.990 -0.861 1.00 82.88 98 PHE A O 1
ATOM 807 N N . LEU A 1 99 ? -5.645 -14.919 0.208 1.00 84.88 99 LEU A N 1
ATOM 808 C CA . LEU A 1 99 ? -6.446 -14.758 -1.011 1.00 84.88 99 LEU A CA 1
ATOM 809 C C . LEU A 1 99 ? -6.096 -13.490 -1.799 1.00 84.88 99 LEU A C 1
ATOM 811 O O . LEU A 1 99 ? -6.080 -13.519 -3.031 1.00 84.88 99 LEU A O 1
ATOM 815 N N . ILE A 1 100 ? -5.809 -12.382 -1.107 1.00 88.44 100 ILE A N 1
ATOM 816 C CA . ILE A 1 100 ? -5.365 -11.142 -1.755 1.00 88.44 100 ILE A CA 1
ATOM 817 C C . ILE A 1 100 ? -4.047 -11.382 -2.494 1.00 88.44 100 ILE A C 1
ATOM 819 O O . ILE A 1 100 ? -3.934 -11.030 -3.668 1.00 88.44 100 ILE A O 1
ATOM 823 N N . ARG A 1 101 ? -3.063 -12.004 -1.836 1.00 87.00 101 ARG A N 1
ATOM 824 C CA . ARG A 1 101 ? -1.736 -12.238 -2.422 1.00 87.00 101 ARG A CA 1
ATOM 825 C C . ARG A 1 101 ? -1.785 -13.163 -3.626 1.00 87.00 101 ARG A C 1
ATOM 827 O O . ARG A 1 101 ? -1.157 -12.853 -4.631 1.00 87.00 101 ARG A O 1
ATOM 834 N N . GLU A 1 102 ? -2.571 -14.232 -3.563 1.00 83.50 102 GLU A N 1
ATOM 835 C CA . GLU A 1 102 ? -2.781 -15.130 -4.705 1.00 83.50 102 GLU A CA 1
ATOM 836 C C . GLU A 1 102 ? -3.357 -14.380 -5.912 1.00 83.50 102 GLU A C 1
ATOM 838 O O . GLU A 1 102 ? -2.834 -14.459 -7.024 1.00 83.50 102 GLU A O 1
ATOM 843 N N . TYR A 1 103 ? -4.381 -13.554 -5.687 1.00 86.06 103 TYR A N 1
ATOM 844 C CA . TYR A 1 103 ? -4.965 -12.733 -6.744 1.00 86.06 103 TYR A CA 1
ATOM 845 C C . TYR A 1 103 ? -3.966 -11.735 -7.359 1.00 86.06 103 TYR A C 1
ATOM 847 O O . TYR A 1 103 ? -3.949 -11.516 -8.578 1.00 86.06 103 TYR A O 1
ATOM 855 N N . LEU A 1 104 ? -3.125 -11.110 -6.535 1.00 87.06 104 LEU A N 1
ATOM 856 C CA . LEU A 1 104 ? -2.118 -10.153 -6.999 1.00 87.06 104 LEU A CA 1
ATOM 857 C C . LEU A 1 104 ? -0.931 -10.840 -7.695 1.00 87.06 104 LEU A C 1
ATOM 859 O O . LEU A 1 104 ? -0.393 -10.298 -8.667 1.00 87.06 104 LEU A O 1
ATOM 863 N N . ALA A 1 105 ? -0.566 -12.052 -7.275 1.00 81.31 105 ALA A N 1
ATOM 864 C CA . ALA A 1 105 ? 0.462 -12.859 -7.926 1.00 81.31 105 ALA A CA 1
ATOM 865 C C . ALA A 1 105 ? 0.064 -13.206 -9.368 1.00 81.31 105 ALA A C 1
ATOM 867 O O . ALA A 1 105 ? 0.840 -12.959 -10.295 1.00 81.31 105 ALA A O 1
ATOM 868 N N . ASP A 1 106 ? -1.176 -13.654 -9.584 1.00 74.56 106 ASP A N 1
ATOM 869 C CA . ASP A 1 106 ? -1.712 -13.911 -10.928 1.00 74.56 106 ASP A CA 1
ATOM 870 C C . ASP A 1 106 ? -1.707 -12.643 -11.798 1.00 74.56 106 ASP A C 1
ATOM 872 O O . ASP A 1 106 ? -1.371 -12.676 -12.986 1.00 74.56 106 ASP A O 1
ATOM 876 N N . SER A 1 107 ? -2.015 -11.496 -11.188 1.00 71.31 107 SER A N 1
ATOM 877 C CA . SER A 1 107 ? -2.050 -10.191 -11.860 1.00 71.31 107 SER A CA 1
ATOM 878 C C . SER A 1 107 ? -0.667 -9.713 -12.317 1.00 71.31 107 SER A C 1
ATOM 880 O O . SER A 1 107 ? -0.550 -9.018 -13.326 1.00 71.31 107 SER A O 1
ATOM 882 N N . SER A 1 108 ? 0.402 -10.106 -11.622 1.00 64.62 108 SER A N 1
ATOM 883 C CA . SER A 1 108 ? 1.774 -9.645 -11.888 1.00 64.62 108 SER A CA 1
ATOM 884 C C . SER A 1 108 ? 2.314 -10.090 -13.260 1.00 64.62 108 SER A C 1
ATOM 886 O O . SER A 1 108 ? 3.186 -9.432 -13.851 1.00 64.62 108 SER A O 1
ATOM 888 N N . TYR A 1 109 ? 1.753 -11.169 -13.817 1.00 62.78 109 TYR A N 1
ATOM 889 C CA . TYR A 1 109 ? 2.087 -11.681 -15.149 1.00 62.78 109 TYR A CA 1
ATOM 890 C C . TYR A 1 109 ? 1.424 -10.905 -16.299 1.00 62.78 109 TYR A C 1
ATOM 892 O O . TYR A 1 109 ? 1.830 -11.062 -17.455 1.00 62.78 109 TYR A O 1
ATOM 900 N N . GLU A 1 110 ? 0.442 -10.047 -16.009 1.00 69.12 110 GLU A N 1
ATOM 901 C CA . GLU A 1 110 ? -0.246 -9.236 -17.013 1.00 69.12 110 GLU A CA 1
ATOM 902 C C . GLU A 1 110 ? 0.669 -8.129 -17.585 1.00 69.12 110 GLU A C 1
ATOM 904 O O . GLU A 1 110 ? 1.706 -7.746 -17.020 1.00 69.12 110 GLU A O 1
ATOM 909 N N . ASN A 1 111 ? 0.304 -7.588 -18.753 1.00 71.38 111 ASN A N 1
ATOM 910 C CA . ASN A 1 111 ? 0.991 -6.418 -19.302 1.00 71.38 111 ASN A CA 1
ATOM 911 C C . ASN A 1 111 ? 0.809 -5.217 -18.351 1.00 71.38 111 ASN A C 1
ATOM 913 O O . ASN A 1 111 ? -0.275 -5.006 -17.821 1.00 71.38 111 ASN A O 1
ATOM 917 N N . SER A 1 112 ? 1.839 -4.387 -18.178 1.00 71.56 112 SER A N 1
ATOM 918 C CA . SER A 1 112 ? 1.845 -3.232 -17.268 1.00 71.56 112 SER A CA 1
ATOM 919 C C . SER A 1 112 ? 0.707 -2.233 -17.521 1.00 71.56 112 SER A C 1
ATOM 921 O O . SER A 1 112 ? 0.195 -1.649 -16.575 1.00 71.56 112 SER A O 1
ATOM 923 N N . GLY A 1 113 ? 0.251 -2.070 -18.767 1.00 75.00 113 GLY A N 1
ATOM 924 C CA . GLY A 1 113 ? -0.942 -1.264 -19.059 1.00 75.00 113 GLY A CA 1
ATOM 925 C C . GLY A 1 113 ? -2.250 -1.876 -18.542 1.00 75.00 113 GLY A C 1
ATOM 926 O O . GLY A 1 113 ? -3.085 -1.152 -18.013 1.00 75.00 113 GLY A O 1
ATOM 927 N N . GLN A 1 114 ? -2.405 -3.199 -18.656 1.00 80.44 114 GLN A N 1
ATOM 928 C CA . GLN A 1 114 ? -3.569 -3.923 -18.122 1.00 80.44 114 GLN A CA 1
ATOM 929 C C . GLN A 1 114 ? -3.549 -3.919 -16.594 1.00 80.44 114 GLN A C 1
ATOM 931 O O . GLN A 1 114 ? -4.579 -3.699 -15.971 1.00 80.44 114 GLN A O 1
ATOM 936 N N . LEU A 1 115 ? -2.356 -4.066 -16.010 1.00 83.81 115 LEU A N 1
ATOM 937 C CA . LEU A 1 115 ? -2.140 -3.969 -14.572 1.00 83.81 115 LEU A CA 1
ATOM 938 C C . LEU A 1 115 ? -2.606 -2.612 -14.026 1.00 83.81 115 LEU A C 1
ATOM 940 O O . LEU A 1 115 ? -3.393 -2.574 -13.087 1.00 83.81 115 LEU A O 1
ATOM 944 N N . ILE A 1 116 ? -2.175 -1.502 -14.641 1.00 87.06 116 ILE A N 1
ATOM 945 C CA . ILE A 1 116 ? -2.610 -0.156 -14.233 1.00 87.06 116 ILE A CA 1
ATOM 946 C C . ILE A 1 116 ? -4.120 -0.008 -14.373 1.00 87.06 116 ILE A C 1
ATOM 948 O O . ILE A 1 116 ? -4.763 0.457 -13.443 1.00 87.06 116 ILE A O 1
ATOM 952 N N . GLU A 1 117 ? -4.692 -0.400 -15.510 1.00 88.94 117 GLU A N 1
ATOM 953 C CA . GLU A 1 117 ? -6.136 -0.296 -15.736 1.00 88.94 117 GLU A CA 1
ATOM 954 C C . GLU A 1 117 ? -6.928 -1.068 -14.672 1.00 88.94 117 GLU A C 1
ATOM 956 O O . GLU A 1 117 ? -7.853 -0.528 -14.061 1.00 88.94 117 GLU A O 1
ATOM 961 N N . LYS A 1 118 ? -6.510 -2.305 -14.393 1.00 88.50 118 LYS A N 1
ATOM 962 C CA . LYS A 1 118 ? -7.084 -3.175 -13.366 1.00 88.50 118 LYS A CA 1
ATOM 963 C C . LYS A 1 118 ? -6.977 -2.558 -11.974 1.00 88.50 118 LYS A C 1
ATOM 965 O O . LYS A 1 118 ? -7.956 -2.542 -11.233 1.00 88.50 118 LYS A O 1
ATOM 970 N N . TYR A 1 119 ? -5.809 -2.037 -11.616 1.00 91.38 119 TYR A N 1
ATOM 971 C CA . TYR A 1 119 ? -5.569 -1.438 -10.306 1.00 91.38 119 TYR A CA 1
ATOM 972 C C . TYR A 1 119 ? -6.312 -0.111 -10.130 1.00 91.38 119 TYR A C 1
ATOM 974 O O . TYR A 1 119 ? -6.939 0.090 -9.091 1.00 91.38 119 TYR A O 1
ATOM 982 N N . CYS A 1 120 ? -6.350 0.744 -11.154 1.00 92.81 120 CYS A N 1
ATOM 983 C CA . CYS A 1 120 ? -7.174 1.951 -11.159 1.00 92.81 120 CYS A CA 1
ATOM 984 C C . CYS A 1 120 ? -8.659 1.613 -10.971 1.00 92.81 120 CYS A C 1
ATOM 986 O O . CYS A 1 120 ? -9.333 2.273 -10.186 1.00 92.81 120 CYS A O 1
ATOM 988 N N . LEU A 1 121 ? -9.157 0.556 -11.623 1.00 92.06 121 LEU A N 1
ATOM 989 C CA . LEU A 1 121 ? -10.537 0.094 -11.464 1.00 92.06 121 LEU A CA 1
ATOM 990 C C . LEU A 1 121 ? -10.826 -0.413 -10.042 1.00 92.06 121 LEU A C 1
ATOM 992 O O . LEU A 1 121 ? -11.867 -0.078 -9.480 1.00 92.06 121 LEU A O 1
ATOM 996 N N . LEU A 1 122 ? -9.919 -1.196 -9.446 1.00 91.94 122 LEU A N 1
ATOM 997 C CA . LEU A 1 122 ? -10.066 -1.692 -8.070 1.00 91.94 122 LEU A CA 1
ATOM 998 C C . LEU A 1 122 ? -10.098 -0.548 -7.055 1.00 91.94 122 LEU A C 1
ATOM 1000 O O . LEU A 1 122 ? -10.975 -0.512 -6.195 1.00 91.94 122 LEU A O 1
ATOM 1004 N N . LEU A 1 123 ? -9.166 0.395 -7.192 1.00 93.62 123 LEU A N 1
ATOM 1005 C CA . LEU A 1 123 ? -9.070 1.596 -6.362 1.00 93.62 123 LEU A CA 1
ATOM 1006 C C . LEU A 1 123 ? -10.160 2.621 -6.700 1.00 93.62 123 LEU A C 1
ATOM 1008 O O . LEU A 1 123 ? -10.362 3.582 -5.951 1.00 93.62 123 LEU A O 1
ATOM 1012 N N . ASP A 1 124 ? -10.882 2.411 -7.801 1.00 94.00 124 ASP A N 1
ATOM 1013 C CA . ASP A 1 124 ? -11.938 3.274 -8.320 1.00 94.00 124 ASP A CA 1
ATOM 1014 C C . ASP A 1 124 ? -11.428 4.730 -8.491 1.00 94.00 124 ASP A C 1
ATOM 1016 O O . ASP A 1 124 ? -12.033 5.708 -8.056 1.00 94.00 124 ASP A O 1
ATOM 1020 N N . ILE A 1 125 ? -10.235 4.850 -9.079 1.00 94.94 125 ILE A N 1
ATOM 1021 C CA . ILE A 1 125 ? -9.589 6.106 -9.492 1.00 94.94 125 ILE A CA 1
ATOM 1022 C C . ILE A 1 125 ? -9.566 6.197 -11.030 1.00 94.94 125 ILE A C 1
ATOM 1024 O O . ILE A 1 125 ? -9.738 5.171 -11.700 1.00 94.94 125 ILE A O 1
ATOM 1028 N N . PRO A 1 126 ? -9.346 7.386 -11.626 1.00 95.12 126 PRO A N 1
ATOM 1029 C CA . PRO A 1 126 ? -9.255 7.523 -13.076 1.00 95.12 126 PRO A CA 1
ATOM 1030 C C . PRO A 1 126 ? -8.238 6.559 -13.698 1.00 95.12 126 PRO A C 1
ATOM 1032 O O . PRO A 1 126 ? -7.152 6.341 -13.163 1.00 95.12 126 PRO A O 1
ATOM 1035 N N . ASN A 1 127 ? -8.586 5.980 -14.850 1.00 92.56 127 ASN A N 1
ATOM 1036 C CA . ASN A 1 127 ? -7.703 5.055 -15.554 1.00 92.56 127 ASN A CA 1
ATOM 1037 C C . ASN A 1 127 ? -6.473 5.796 -16.102 1.00 92.56 127 ASN A C 1
ATOM 1039 O O . ASN A 1 127 ? -6.579 6.586 -17.042 1.00 92.56 127 ASN A O 1
ATOM 1043 N N . LEU A 1 128 ? -5.299 5.496 -15.544 1.00 90.56 128 LEU A N 1
ATOM 1044 C CA . LEU A 1 128 ? -4.025 6.101 -15.942 1.00 90.56 128 LEU A CA 1
ATOM 1045 C C . LEU A 1 128 ? -3.329 5.349 -17.087 1.00 90.56 128 LEU A C 1
ATOM 1047 O O . LEU A 1 128 ? -2.370 5.863 -17.666 1.00 90.56 128 LEU A O 1
ATOM 1051 N N . ALA A 1 129 ? -3.800 4.154 -17.461 1.00 87.44 129 ALA A N 1
ATOM 1052 C CA . ALA A 1 129 ? -3.162 3.338 -18.491 1.00 87.44 129 ALA A CA 1
ATOM 1053 C C . ALA A 1 129 ? -3.014 4.065 -19.844 1.00 87.44 129 ALA A C 1
ATOM 1055 O O . ALA A 1 129 ? -1.923 3.992 -20.412 1.00 87.44 129 ALA A O 1
ATOM 1056 N N . PRO A 1 130 ? -4.009 4.814 -20.369 1.00 87.62 130 PRO A N 1
ATOM 1057 C CA . PRO A 1 130 ? -3.880 5.501 -21.658 1.00 87.62 130 PRO A CA 1
ATOM 1058 C C . PRO A 1 130 ? -2.683 6.455 -21.756 1.00 87.62 130 PRO A C 1
ATOM 1060 O O . PRO A 1 130 ? -2.131 6.623 -22.842 1.00 87.62 130 PRO A O 1
ATOM 1063 N N . LEU A 1 131 ? -2.251 7.037 -20.633 1.00 84.31 131 LEU A N 1
ATOM 1064 C CA . LEU A 1 131 ? -1.127 7.973 -20.584 1.00 84.31 131 LEU A CA 1
ATOM 1065 C C . LEU A 1 131 ? 0.228 7.265 -20.733 1.00 84.31 131 LEU A C 1
ATOM 1067 O O . LEU A 1 131 ? 1.158 7.819 -21.312 1.00 84.31 131 LEU A O 1
ATOM 1071 N N . PHE A 1 132 ? 0.338 6.023 -20.249 1.00 85.19 132 PHE A N 1
ATOM 1072 C CA . PHE A 1 132 ? 1.637 5.378 -20.020 1.00 85.19 132 PHE A CA 1
ATOM 1073 C C . PHE A 1 132 ? 1.804 4.004 -20.671 1.00 85.19 132 PHE A C 1
ATOM 1075 O O . PHE A 1 132 ? 2.918 3.479 -20.723 1.00 85.19 132 PHE A O 1
ATOM 1082 N N . ASN A 1 133 ? 0.728 3.415 -21.201 1.00 82.81 133 ASN A N 1
ATOM 1083 C CA . ASN A 1 133 ? 0.703 2.02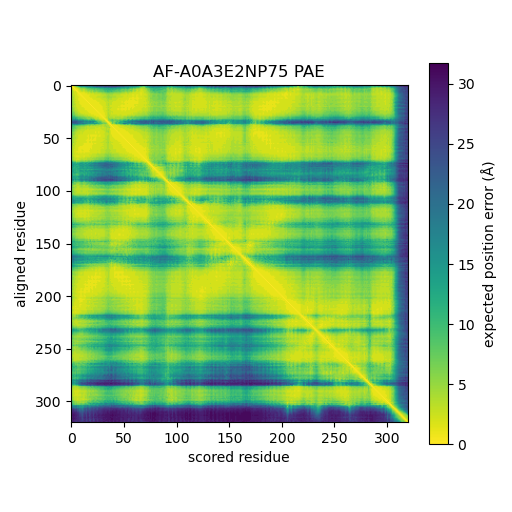9 -21.673 1.00 82.81 133 ASN A CA 1
ATOM 1084 C C . ASN A 1 133 ? 1.794 1.750 -22.715 1.00 82.81 133 ASN A C 1
ATOM 1086 O O . ASN A 1 133 ? 2.521 0.769 -22.595 1.00 82.81 133 ASN A O 1
ATOM 1090 N N . LYS A 1 134 ? 1.985 2.637 -23.701 1.00 82.69 134 LYS A N 1
ATOM 1091 C CA . LYS A 1 134 ? 3.025 2.453 -24.730 1.00 82.69 134 LYS A CA 1
ATOM 1092 C C . LYS A 1 134 ? 4.429 2.383 -24.116 1.00 82.69 134 LYS A C 1
ATOM 1094 O O . LYS A 1 134 ? 5.192 1.472 -24.436 1.00 82.69 134 LYS A O 1
ATOM 1099 N N . THR A 1 135 ? 4.745 3.321 -23.229 1.00 85.06 135 THR A N 1
ATOM 1100 C CA . THR A 1 135 ? 6.056 3.448 -22.582 1.00 85.06 135 THR A CA 1
ATOM 1101 C C . THR A 1 135 ? 6.334 2.269 -21.651 1.00 85.06 135 THR A C 1
ATOM 1103 O O . THR A 1 135 ? 7.378 1.624 -21.748 1.00 85.06 135 THR A O 1
ATOM 1106 N N . LEU A 1 136 ? 5.378 1.922 -20.791 1.00 85.00 136 LEU A N 1
ATOM 1107 C CA . LEU A 1 136 ? 5.520 0.829 -19.830 1.00 85.00 136 LEU A CA 1
ATOM 1108 C C . LEU A 1 136 ? 5.580 -0.544 -20.489 1.00 85.00 136 LEU A C 1
ATOM 1110 O O . LEU A 1 136 ? 6.318 -1.417 -20.027 1.00 85.00 136 LEU A O 1
ATOM 1114 N N . ARG A 1 137 ? 4.821 -0.742 -21.569 1.00 86.50 137 ARG A N 1
ATOM 1115 C CA . ARG A 1 137 ? 4.811 -1.989 -22.332 1.00 86.50 137 ARG A CA 1
ATOM 1116 C C . ARG A 1 137 ? 6.182 -2.266 -22.950 1.00 86.50 137 ARG A C 1
ATOM 1118 O O . ARG A 1 137 ? 6.679 -3.389 -22.864 1.00 86.50 137 ARG A O 1
ATOM 1125 N N . GLU A 1 138 ? 6.825 -1.244 -23.518 1.00 90.00 138 GLU A N 1
ATOM 1126 C CA . GLU A 1 138 ? 8.188 -1.355 -24.050 1.00 90.00 138 GLU A CA 1
ATOM 1127 C C . GLU A 1 138 ? 9.208 -1.633 -22.938 1.00 90.00 138 GLU A C 1
ATOM 1129 O O . GLU A 1 138 ? 9.978 -2.590 -23.049 1.00 90.00 138 GLU A O 1
ATOM 1134 N N . LYS A 1 139 ? 9.170 -0.870 -21.836 1.00 90.62 139 LYS A N 1
ATOM 1135 C CA . LYS A 1 139 ? 10.107 -1.034 -20.713 1.00 90.62 139 LYS A CA 1
ATOM 1136 C C . LYS A 1 139 ? 9.979 -2.414 -20.053 1.00 90.62 139 LYS A C 1
ATOM 1138 O O . LYS A 1 139 ? 10.988 -3.093 -19.853 1.00 90.62 139 LYS A O 1
ATOM 1143 N N . LYS A 1 140 ? 8.757 -2.909 -19.810 1.00 88.69 140 LYS A N 1
ATOM 1144 C CA . LYS A 1 140 ? 8.519 -4.268 -19.280 1.00 88.69 140 LYS A CA 1
ATOM 1145 C C . LYS A 1 140 ? 9.037 -5.343 -20.239 1.00 88.69 140 LYS A C 1
ATOM 1147 O O . LYS A 1 140 ? 9.753 -6.250 -19.812 1.00 88.69 140 LYS A O 1
ATOM 1152 N N . ALA A 1 141 ? 8.758 -5.217 -21.538 1.00 88.62 141 ALA A N 1
ATOM 1153 C CA . ALA A 1 141 ? 9.270 -6.145 -22.545 1.00 88.62 141 ALA A CA 1
ATOM 1154 C C . ALA A 1 141 ? 10.806 -6.144 -22.615 1.00 88.62 141 ALA A C 1
ATOM 1156 O O . ALA A 1 141 ? 11.415 -7.211 -22.726 1.00 88.62 141 ALA A O 1
ATOM 1157 N N . ARG A 1 142 ? 11.447 -4.974 -22.504 1.00 91.00 142 ARG A N 1
ATOM 1158 C CA . ARG A 1 142 ? 12.909 -4.862 -22.493 1.00 91.00 142 ARG A CA 1
ATOM 1159 C C . ARG A 1 142 ? 13.525 -5.473 -21.235 1.00 91.00 142 ARG A C 1
ATOM 1161 O O . ARG A 1 142 ? 14.535 -6.158 -21.357 1.00 91.00 142 ARG A O 1
ATOM 1168 N N . ARG A 1 143 ? 12.913 -5.306 -20.057 1.00 90.69 143 ARG A N 1
ATOM 1169 C CA . ARG A 1 143 ? 13.341 -5.976 -18.812 1.00 90.69 143 ARG A CA 1
ATOM 1170 C C . ARG A 1 143 ? 13.226 -7.492 -18.907 1.00 90.69 143 ARG A C 1
ATOM 1172 O O . ARG A 1 143 ? 14.166 -8.192 -18.550 1.00 90.69 143 ARG A O 1
ATOM 1179 N N . ASN A 1 144 ? 12.153 -8.006 -19.498 1.00 89.00 144 ASN A N 1
ATOM 1180 C CA . ASN A 1 144 ? 12.029 -9.445 -19.742 1.00 89.00 144 ASN A CA 1
ATOM 1181 C C . ASN A 1 144 ? 13.099 -9.953 -20.723 1.00 89.00 144 ASN A C 1
ATOM 1183 O O . ASN A 1 144 ? 13.684 -11.012 -20.504 1.00 89.00 144 ASN A O 1
ATOM 1187 N N . ALA A 1 145 ? 13.402 -9.189 -21.778 1.00 89.69 145 ALA A N 1
ATOM 1188 C CA . ALA A 1 145 ? 14.485 -9.522 -22.702 1.00 89.69 145 ALA A CA 1
ATOM 1189 C C . ALA A 1 145 ? 15.866 -9.453 -22.029 1.00 89.69 145 ALA A C 1
ATOM 1191 O O . ALA A 1 145 ? 16.729 -10.270 -22.340 1.00 89.69 145 ALA A O 1
ATOM 1192 N N . LEU A 1 146 ? 16.080 -8.512 -21.105 1.00 91.44 146 LEU A N 1
ATOM 1193 C CA . LEU A 1 146 ? 17.303 -8.413 -20.309 1.00 91.44 146 LEU A CA 1
ATOM 1194 C C . LEU A 1 146 ? 17.519 -9.673 -19.467 1.00 91.44 146 LEU A C 1
ATOM 1196 O O . LEU A 1 146 ? 18.590 -10.266 -19.549 1.00 91.44 146 LEU A O 1
ATOM 1200 N N . ILE A 1 147 ? 16.498 -10.085 -18.713 1.00 88.00 147 ILE A N 1
ATOM 1201 C CA . ILE A 1 147 ? 16.576 -11.212 -17.773 1.00 88.00 147 ILE A CA 1
ATOM 1202 C C . ILE A 1 147 ? 16.694 -12.550 -18.512 1.00 88.00 147 ILE A C 1
ATOM 1204 O O . ILE A 1 147 ? 17.511 -13.387 -18.144 1.00 88.00 147 ILE A O 1
ATOM 1208 N N . HIS A 1 148 ? 15.896 -12.761 -19.563 1.00 85.88 148 HIS A N 1
ATOM 1209 C CA . HIS A 1 148 ? 15.744 -14.092 -20.164 1.00 85.88 148 HIS A CA 1
ATOM 1210 C C . HIS A 1 148 ? 16.487 -14.292 -21.487 1.00 85.88 148 HIS A C 1
ATOM 1212 O O . HIS A 1 148 ? 16.684 -15.432 -21.897 1.00 85.88 148 HIS A O 1
ATOM 1218 N N . ASN A 1 149 ? 16.864 -13.221 -22.193 1.00 86.06 149 ASN A N 1
ATOM 1219 C CA . ASN A 1 149 ? 17.414 -13.323 -23.551 1.00 86.06 149 ASN A CA 1
ATOM 1220 C C . ASN A 1 149 ? 18.599 -12.374 -23.801 1.00 86.06 149 ASN A C 1
ATOM 1222 O O . ASN A 1 149 ? 18.892 -12.033 -24.946 1.00 86.06 149 ASN A O 1
ATOM 1226 N N . ASN A 1 150 ? 19.259 -11.901 -22.735 1.00 87.69 150 ASN A N 1
ATOM 1227 C CA . ASN A 1 150 ? 20.412 -10.997 -22.796 1.00 87.69 150 ASN A CA 1
ATOM 1228 C C . ASN A 1 150 ? 20.211 -9.820 -23.780 1.00 87.69 150 ASN A C 1
ATOM 1230 O O . ASN A 1 150 ? 21.077 -9.515 -24.601 1.00 87.69 150 ASN A O 1
ATOM 1234 N N . LEU A 1 151 ? 19.025 -9.198 -23.742 1.00 89.44 151 LEU A N 1
ATOM 1235 C CA . LEU A 1 151 ? 18.612 -8.078 -24.602 1.00 89.44 151 LEU A CA 1
ATOM 1236 C C . LEU A 1 151 ? 18.559 -8.376 -26.114 1.00 89.44 151 LEU A C 1
ATOM 1238 O O . LEU A 1 151 ? 18.514 -7.445 -26.925 1.00 89.44 151 LEU A O 1
ATOM 1242 N N . LYS A 1 152 ? 18.521 -9.645 -26.525 1.00 88.81 152 LYS A N 1
ATOM 1243 C CA . LYS A 1 152 ? 18.305 -10.021 -27.924 1.00 88.81 152 LYS A CA 1
ATOM 1244 C C . LYS A 1 152 ? 16.853 -9.767 -28.332 1.00 88.81 152 LYS A C 1
ATOM 1246 O O . LYS A 1 152 ? 15.914 -10.205 -27.670 1.00 88.81 152 LYS A O 1
ATOM 1251 N N . VAL A 1 153 ? 16.664 -9.075 -29.452 1.00 86.50 153 VAL A N 1
ATOM 1252 C CA . VAL A 1 153 ? 15.345 -8.801 -30.031 1.00 86.50 153 VAL A CA 1
ATOM 1253 C C . VAL A 1 153 ? 14.811 -10.076 -30.679 1.00 86.50 153 VAL A C 1
ATOM 1255 O O . VAL A 1 153 ? 15.288 -10.507 -31.732 1.00 86.50 153 VAL A O 1
ATOM 1258 N N . ASP A 1 154 ? 13.798 -10.675 -30.065 1.00 85.81 154 ASP A N 1
ATOM 1259 C CA . ASP A 1 154 ? 13.075 -11.823 -30.601 1.00 85.81 154 ASP A CA 1
ATOM 1260 C C . ASP A 1 154 ? 11.642 -11.450 -31.026 1.00 85.81 154 ASP A C 1
ATOM 1262 O O . ASP A 1 154 ? 11.189 -10.307 -30.910 1.00 85.81 154 ASP A O 1
ATOM 1266 N N . LEU A 1 155 ? 10.912 -12.434 -31.558 1.00 84.88 155 LEU A N 1
ATOM 1267 C CA . LEU A 1 155 ? 9.518 -12.236 -31.962 1.00 84.88 155 LEU A CA 1
ATOM 1268 C C . LEU A 1 155 ? 8.604 -11.923 -30.768 1.00 84.88 155 LEU A C 1
ATOM 1270 O O . LEU A 1 155 ? 7.608 -11.225 -30.951 1.00 84.88 155 LEU A O 1
ATOM 1274 N N . LYS A 1 156 ? 8.927 -12.412 -29.562 1.00 85.69 156 LYS A N 1
ATOM 1275 C CA . LYS A 1 156 ? 8.146 -12.152 -28.347 1.00 85.69 156 LYS A CA 1
ATOM 1276 C C . LYS A 1 156 ? 8.274 -10.683 -27.948 1.00 85.69 156 LYS A C 1
ATOM 1278 O O . LYS A 1 156 ? 7.254 -10.036 -27.721 1.00 85.69 156 LYS A O 1
ATOM 1283 N N . TYR A 1 157 ? 9.487 -10.135 -27.950 1.00 85.75 157 TYR A N 1
ATOM 1284 C CA . TYR A 1 157 ? 9.754 -8.719 -27.729 1.00 85.75 157 TYR A CA 1
ATOM 1285 C C . TYR A 1 157 ? 9.059 -7.862 -28.785 1.00 85.75 157 TYR A C 1
ATOM 1287 O O . TYR A 1 157 ? 8.336 -6.952 -28.414 1.00 85.75 157 TYR A O 1
ATOM 1295 N N . ILE A 1 158 ? 9.185 -8.168 -30.081 1.00 85.88 158 ILE A N 1
ATOM 1296 C CA . ILE A 1 158 ? 8.531 -7.385 -31.148 1.00 85.88 158 ILE A CA 1
ATOM 1297 C C . ILE A 1 158 ? 7.008 -7.333 -30.960 1.00 85.88 158 ILE A C 1
ATOM 1299 O O . ILE A 1 158 ? 6.422 -6.250 -30.961 1.00 85.88 158 ILE A O 1
ATOM 1303 N N . ARG A 1 159 ? 6.373 -8.490 -30.725 1.00 84.44 159 ARG A N 1
ATOM 1304 C CA . ARG A 1 159 ? 4.925 -8.585 -30.472 1.00 84.44 159 ARG A CA 1
ATOM 1305 C C . ARG A 1 159 ? 4.507 -7.830 -29.214 1.00 84.44 159 ARG A C 1
ATOM 1307 O O . ARG A 1 159 ? 3.437 -7.228 -29.185 1.00 84.44 159 ARG A O 1
ATOM 1314 N N . THR A 1 160 ? 5.338 -7.866 -28.175 1.00 82.44 160 THR A N 1
ATOM 1315 C CA . THR A 1 160 ? 5.007 -7.267 -26.880 1.00 82.44 160 THR A CA 1
ATOM 1316 C C . THR A 1 160 ? 5.321 -5.781 -26.848 1.00 82.44 160 THR A C 1
ATOM 1318 O O . THR A 1 160 ? 4.498 -5.049 -26.354 1.00 82.44 160 THR A O 1
ATOM 1321 N N . ALA A 1 161 ? 6.431 -5.299 -27.390 1.00 82.44 161 ALA A N 1
ATOM 1322 C CA . ALA A 1 161 ? 6.841 -3.895 -27.338 1.00 82.44 161 ALA A CA 1
ATOM 1323 C C . ALA A 1 161 ? 6.322 -3.048 -28.516 1.00 82.44 161 ALA A C 1
ATOM 1325 O O . ALA A 1 161 ? 6.394 -1.825 -28.460 1.00 82.44 161 ALA A O 1
ATOM 1326 N N . GLY A 1 162 ? 5.827 -3.675 -29.592 1.00 79.06 162 GLY A N 1
ATOM 1327 C CA . GLY A 1 162 ? 5.468 -2.979 -30.836 1.00 79.06 162 GLY A CA 1
ATOM 1328 C C . GLY A 1 162 ? 6.683 -2.561 -31.677 1.00 79.06 162 GLY A C 1
ATOM 1329 O O . GLY A 1 162 ? 6.631 -1.551 -32.372 1.00 79.06 162 GLY A O 1
ATOM 1330 N N . GLY A 1 163 ? 7.794 -3.299 -31.574 1.00 72.75 163 GLY A N 1
ATOM 1331 C CA . GLY A 1 163 ? 9.049 -2.997 -32.272 1.00 72.75 163 GLY A CA 1
ATOM 1332 C C . GLY A 1 163 ? 9.064 -3.408 -33.752 1.00 72.75 163 GLY A C 1
ATOM 1333 O O . GLY A 1 163 ? 8.241 -4.197 -34.205 1.00 72.75 163 GLY A O 1
ATOM 1334 N N . ASP A 1 164 ? 10.043 -2.909 -34.510 1.00 73.31 164 ASP A N 1
ATOM 1335 C CA . ASP A 1 164 ? 10.225 -3.267 -35.925 1.00 73.31 164 ASP A CA 1
ATOM 1336 C C . ASP A 1 164 ? 10.808 -4.687 -36.083 1.00 73.31 164 ASP A C 1
ATOM 1338 O O . ASP A 1 164 ? 11.865 -5.012 -35.530 1.00 73.31 164 ASP A O 1
ATOM 1342 N N . VAL A 1 165 ? 10.150 -5.519 -36.899 1.00 75.44 165 VAL A N 1
ATOM 1343 C CA . VAL A 1 165 ? 10.586 -6.881 -37.257 1.00 75.44 165 VAL A CA 1
ATOM 1344 C C . VAL A 1 165 ? 11.991 -6.891 -37.867 1.00 75.44 165 VAL A C 1
ATOM 1346 O O . VAL A 1 165 ? 12.743 -7.843 -37.653 1.00 75.44 165 VAL A O 1
ATOM 1349 N N . ARG A 1 166 ? 12.394 -5.814 -38.553 1.00 71.62 166 ARG A N 1
ATOM 1350 C CA . ARG A 1 166 ? 13.736 -5.647 -39.143 1.00 71.62 166 ARG A CA 1
ATOM 1351 C C . ARG A 1 166 ? 14.862 -5.633 -38.105 1.00 71.62 166 ARG A C 1
ATOM 1353 O O . ARG A 1 166 ? 16.029 -5.794 -38.458 1.00 71.62 166 ARG A O 1
ATOM 1360 N N . ASN A 1 167 ? 14.538 -5.444 -36.826 1.00 80.88 167 ASN A N 1
ATOM 1361 C CA . ASN A 1 167 ? 15.505 -5.491 -35.732 1.00 80.88 167 ASN A CA 1
ATOM 1362 C C . ASN A 1 167 ? 15.628 -6.874 -35.078 1.00 80.88 167 ASN A C 1
ATOM 1364 O O . ASN A 1 167 ? 16.442 -7.028 -34.168 1.00 80.88 167 ASN A O 1
ATOM 1368 N N . LYS A 1 168 ? 14.881 -7.887 -35.539 1.00 84.69 168 LYS A N 1
ATOM 1369 C CA . LYS A 1 168 ? 14.993 -9.265 -35.041 1.00 84.69 168 LYS A CA 1
ATOM 1370 C C . LYS A 1 168 ? 16.441 -9.761 -35.126 1.00 84.69 168 LYS A C 1
ATOM 1372 O O . LYS A 1 168 ? 17.104 -9.612 -36.146 1.00 84.69 168 LYS A O 1
ATOM 1377 N N . GLY A 1 169 ? 16.919 -10.373 -34.047 1.00 81.62 169 GLY A N 1
ATOM 1378 C CA . GLY A 1 169 ? 18.280 -10.896 -33.932 1.00 81.62 169 GLY A CA 1
ATOM 1379 C C . GLY A 1 169 ? 19.329 -9.862 -33.516 1.00 81.62 169 GLY A C 1
ATOM 1380 O O . GLY A 1 169 ? 20.432 -10.267 -33.156 1.00 81.62 169 GLY A O 1
ATOM 1381 N N . LYS A 1 170 ? 18.999 -8.562 -33.499 1.00 88.25 170 LYS A N 1
ATOM 1382 C CA . LYS A 1 170 ? 19.883 -7.517 -32.963 1.00 88.25 170 LYS A CA 1
ATOM 1383 C C . LYS A 1 170 ? 19.847 -7.498 -31.434 1.00 88.25 170 LYS A C 1
ATOM 1385 O O . LYS A 1 170 ? 18.896 -7.979 -30.818 1.00 88.25 170 LYS A O 1
ATOM 1390 N N . TYR A 1 171 ? 20.870 -6.898 -30.832 1.00 87.44 171 TYR A N 1
ATOM 1391 C CA . TYR A 1 171 ? 20.967 -6.698 -29.387 1.00 87.44 171 TYR A CA 1
ATOM 1392 C C . TYR A 1 171 ? 20.618 -5.257 -29.021 1.00 87.44 171 TYR A C 1
ATOM 1394 O O . TYR A 1 171 ? 21.157 -4.310 -29.600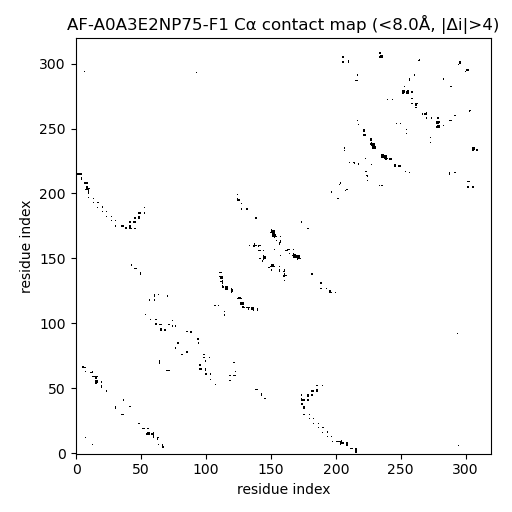 1.00 87.44 171 TYR A O 1
ATOM 1402 N N . MET A 1 172 ? 19.723 -5.092 -28.051 1.00 89.38 172 MET A N 1
ATOM 1403 C CA . MET A 1 172 ? 19.437 -3.796 -27.438 1.00 89.38 172 MET A CA 1
ATOM 1404 C C . MET A 1 172 ? 20.522 -3.439 -26.420 1.00 89.38 172 MET A C 1
ATOM 1406 O O . MET A 1 172 ? 21.232 -4.304 -25.908 1.00 89.38 172 MET A O 1
ATOM 1410 N N . ARG A 1 173 ? 20.633 -2.148 -26.097 1.00 86.38 173 ARG A N 1
ATOM 1411 C CA . ARG A 1 173 ? 21.498 -1.649 -25.021 1.00 86.38 173 ARG A CA 1
ATOM 1412 C C . ARG A 1 173 ? 20.685 -0.799 -24.054 1.00 86.38 173 ARG A C 1
ATOM 1414 O O . ARG A 1 173 ? 19.826 -0.029 -24.483 1.00 86.38 173 ARG A O 1
ATOM 1421 N N . VAL A 1 174 ? 20.992 -0.916 -22.767 1.00 89.94 174 VAL A N 1
ATOM 1422 C CA . VAL A 1 174 ? 20.455 -0.053 -21.710 1.00 89.94 174 VAL A CA 1
ATOM 1423 C C . VAL A 1 174 ? 21.501 1.027 -21.452 1.00 89.94 174 VAL A C 1
ATOM 1425 O O . VAL A 1 174 ? 22.461 0.815 -20.725 1.00 89.94 174 VAL A O 1
ATOM 1428 N N . LYS A 1 175 ? 21.369 2.160 -22.148 1.00 90.94 175 LYS A N 1
ATOM 1429 C CA . LYS A 1 175 ? 22.261 3.314 -21.962 1.00 90.94 175 LYS A CA 1
ATOM 1430 C C . LYS A 1 175 ? 21.861 4.092 -20.699 1.00 90.94 175 LYS A C 1
ATOM 1432 O O . LYS A 1 175 ? 20.672 4.082 -20.379 1.00 90.94 175 LYS A O 1
ATOM 1437 N N . PRO A 1 176 ? 22.774 4.859 -20.076 1.00 89.88 176 PRO A N 1
ATOM 1438 C CA . PRO A 1 176 ? 22.438 5.715 -18.936 1.00 89.88 176 PRO A CA 1
ATOM 1439 C C . PRO A 1 176 ? 21.243 6.642 -19.194 1.00 89.88 176 PRO A C 1
ATOM 1441 O O . PRO A 1 176 ? 20.353 6.762 -18.360 1.00 89.88 176 PRO A O 1
ATOM 1444 N N . THR A 1 177 ? 21.147 7.215 -20.398 1.00 90.94 177 THR A N 1
ATOM 1445 C CA . THR A 1 177 ? 20.007 8.060 -20.793 1.00 90.94 177 THR A CA 1
ATOM 1446 C C . THR A 1 177 ? 18.674 7.315 -20.763 1.00 90.94 177 THR A C 1
ATOM 1448 O O . THR A 1 177 ? 17.665 7.887 -20.377 1.00 90.94 177 THR A O 1
ATOM 1451 N N . TYR A 1 178 ? 18.664 6.029 -21.123 1.00 92.38 178 TYR A N 1
ATOM 1452 C CA . TYR A 1 178 ? 17.461 5.200 -21.077 1.00 92.38 178 TYR A CA 1
ATOM 1453 C C . TYR A 1 178 ? 17.081 4.829 -19.635 1.00 92.38 178 TYR A C 1
ATOM 1455 O O . TYR A 1 178 ? 15.898 4.672 -19.338 1.00 92.38 178 TYR A O 1
ATOM 1463 N N . VAL A 1 179 ? 18.061 4.708 -18.731 1.00 93.25 179 VAL A N 1
ATOM 1464 C CA . VAL A 1 179 ? 17.806 4.528 -17.292 1.00 93.25 179 VAL A CA 1
ATOM 1465 C C . VAL A 1 179 ? 17.157 5.786 -16.718 1.00 93.25 179 VAL A C 1
ATOM 1467 O O . VAL A 1 179 ? 16.073 5.682 -16.155 1.00 93.25 179 VAL A O 1
ATOM 1470 N N . LEU A 1 180 ? 17.745 6.964 -16.949 1.00 93.38 180 LEU A N 1
ATOM 1471 C CA . LEU A 1 180 ? 17.189 8.252 -16.509 1.00 93.38 180 LEU A CA 1
ATOM 1472 C C . LEU A 1 180 ? 15.777 8.489 -17.056 1.00 93.38 180 LEU A C 1
ATOM 1474 O O . LEU A 1 180 ? 14.868 8.823 -16.307 1.00 93.38 180 LEU A O 1
ATOM 1478 N N . GLU A 1 181 ? 15.556 8.219 -18.343 1.00 93.94 181 GLU A N 1
ATOM 1479 C CA . GLU A 1 181 ? 14.221 8.290 -18.942 1.00 93.94 181 GLU A CA 1
ATOM 1480 C C . GLU A 1 181 ? 13.248 7.302 -18.273 1.00 93.94 181 GLU A C 1
ATOM 1482 O O . GLU A 1 181 ? 12.065 7.585 -18.112 1.00 93.94 181 GLU A O 1
ATOM 1487 N N . THR A 1 182 ? 13.715 6.115 -17.875 1.00 94.69 182 THR A N 1
ATOM 1488 C CA . THR A 1 182 ? 12.889 5.135 -17.152 1.00 94.69 182 THR A CA 1
ATOM 1489 C C . THR A 1 182 ? 12.533 5.616 -15.751 1.00 94.69 182 THR A C 1
ATOM 1491 O O . THR A 1 182 ? 11.376 5.469 -15.365 1.00 94.69 182 THR A O 1
ATOM 1494 N N . ILE A 1 183 ? 13.474 6.230 -15.033 1.00 95.69 183 ILE A N 1
ATOM 1495 C CA . ILE A 1 183 ? 13.229 6.830 -13.718 1.00 95.69 183 ILE A CA 1
ATOM 1496 C C . ILE A 1 183 ? 12.197 7.955 -13.835 1.00 95.69 183 ILE A C 1
ATOM 1498 O O . ILE A 1 183 ? 11.165 7.885 -13.176 1.00 95.69 183 ILE A O 1
ATOM 1502 N N . ALA A 1 184 ? 12.404 8.910 -14.746 1.00 94.94 184 ALA A N 1
ATOM 1503 C CA . ALA A 1 184 ? 11.500 10.044 -14.945 1.00 94.94 184 ALA A CA 1
ATOM 1504 C C . ALA A 1 184 ? 10.064 9.605 -15.286 1.00 94.94 184 ALA A C 1
ATOM 1506 O O . ALA A 1 184 ? 9.108 10.067 -14.668 1.00 94.94 184 ALA A O 1
ATOM 1507 N N . ASN A 1 185 ? 9.909 8.651 -16.214 1.00 93.31 185 ASN A N 1
ATOM 1508 C CA . ASN A 1 185 ? 8.593 8.094 -16.542 1.00 93.31 185 ASN A CA 1
ATOM 1509 C C . ASN A 1 185 ? 7.945 7.411 -15.327 1.00 93.31 185 ASN A C 1
ATOM 1511 O O . ASN A 1 185 ? 6.744 7.537 -15.115 1.00 93.31 185 ASN A O 1
ATOM 1515 N N . THR A 1 186 ? 8.727 6.668 -14.540 1.00 94.31 186 THR A N 1
ATOM 1516 C CA . THR A 1 186 ? 8.219 5.945 -13.365 1.00 94.31 186 THR A CA 1
ATOM 1517 C C . THR A 1 186 ? 7.758 6.912 -12.278 1.00 94.31 186 THR A C 1
ATOM 1519 O O . THR A 1 186 ? 6.666 6.738 -11.739 1.00 94.31 186 THR A O 1
ATOM 1522 N N . LEU A 1 187 ? 8.547 7.955 -12.009 1.00 96.38 187 LEU A N 1
ATOM 1523 C CA . LEU A 1 187 ? 8.193 9.034 -11.090 1.00 96.38 187 LEU A CA 1
ATOM 1524 C C . LEU A 1 187 ? 6.891 9.718 -11.511 1.00 96.38 187 LEU A C 1
ATOM 1526 O O . LEU A 1 187 ? 5.990 9.850 -10.690 1.00 96.38 187 LEU A O 1
ATOM 1530 N N . GLU A 1 188 ? 6.745 10.082 -12.790 1.00 95.19 188 GLU A N 1
ATOM 1531 C CA . GLU A 1 188 ? 5.518 10.718 -13.286 1.00 95.19 188 GLU A CA 1
ATOM 1532 C C . GLU A 1 188 ? 4.276 9.847 -13.036 1.00 95.19 188 GLU A C 1
ATOM 1534 O O . GLU A 1 188 ? 3.234 10.347 -12.604 1.00 95.19 188 GLU A O 1
ATOM 1539 N N . ILE A 1 189 ? 4.383 8.536 -13.279 1.00 93.19 189 ILE A N 1
ATOM 1540 C CA . ILE A 1 189 ? 3.272 7.605 -13.061 1.00 93.19 189 ILE A CA 1
ATOM 1541 C C . ILE A 1 189 ? 2.919 7.521 -11.576 1.00 93.19 189 ILE A C 1
ATOM 1543 O O . ILE A 1 189 ? 1.746 7.659 -11.227 1.00 93.19 189 ILE A O 1
ATOM 1547 N N . LEU A 1 190 ? 3.913 7.290 -10.713 1.00 95.75 190 LEU A N 1
ATOM 1548 C CA . LEU A 1 190 ? 3.704 7.148 -9.270 1.00 95.75 190 LEU A CA 1
ATOM 1549 C C . LEU A 1 190 ? 3.141 8.432 -8.655 1.00 95.75 190 LEU A C 1
ATOM 1551 O O . LEU A 1 190 ? 2.233 8.364 -7.831 1.00 95.75 190 LEU A O 1
ATOM 1555 N N . GLU A 1 191 ? 3.605 9.598 -9.104 1.00 96.75 191 GLU A N 1
ATOM 1556 C CA . GLU A 1 191 ? 3.096 10.894 -8.656 1.00 96.75 191 GLU A CA 1
ATOM 1557 C C . GLU A 1 191 ? 1.638 11.123 -9.060 1.00 96.75 191 GLU A C 1
ATOM 1559 O O . GLU A 1 191 ? 0.826 11.544 -8.233 1.00 96.75 191 GLU A O 1
ATOM 1564 N N . LYS A 1 192 ? 1.255 10.778 -10.298 1.00 95.62 192 LYS A N 1
ATOM 1565 C CA . LYS A 1 192 ? -0.161 10.820 -10.699 1.00 95.62 192 LYS A CA 1
ATOM 1566 C C . LYS A 1 192 ? -1.005 9.850 -9.881 1.00 95.62 192 LYS A C 1
ATOM 1568 O O . LYS A 1 192 ? -2.090 10.216 -9.442 1.00 95.62 192 LYS A O 1
ATOM 1573 N N . PHE A 1 193 ? -0.507 8.638 -9.642 1.00 95.00 193 PHE A N 1
ATOM 1574 C CA . PHE A 1 193 ? -1.202 7.647 -8.823 1.00 95.00 193 PHE A CA 1
ATOM 1575 C C . PHE A 1 193 ? -1.430 8.170 -7.398 1.00 95.00 193 PHE A C 1
ATOM 1577 O O . PHE A 1 193 ? -2.548 8.127 -6.887 1.00 95.00 193 PHE A O 1
ATOM 1584 N N . ARG A 1 194 ? -0.389 8.749 -6.789 1.00 96.75 194 ARG A N 1
ATOM 1585 C CA . ARG A 1 194 ? -0.450 9.378 -5.466 1.00 96.75 194 ARG A CA 1
ATOM 1586 C C . ARG A 1 194 ? -1.450 10.533 -5.427 1.00 96.75 194 ARG A C 1
ATOM 1588 O O . ARG A 1 194 ? -2.229 10.613 -4.482 1.00 96.75 194 ARG A O 1
ATOM 1595 N N . ALA A 1 195 ? -1.462 11.397 -6.441 1.00 97.00 195 ALA A N 1
ATOM 1596 C CA . ALA A 1 195 ? -2.388 12.526 -6.517 1.00 97.00 195 ALA A CA 1
ATOM 1597 C C . ALA A 1 195 ? -3.858 12.073 -6.581 1.00 97.00 195 ALA A C 1
ATOM 1599 O O . ALA A 1 195 ? -4.687 12.579 -5.826 1.00 97.00 195 ALA A O 1
ATOM 1600 N N . GLU A 1 196 ? -4.178 11.081 -7.416 1.00 97.38 196 GLU A N 1
ATOM 1601 C CA . GLU A 1 196 ? -5.539 10.535 -7.514 1.00 97.38 196 GLU A CA 1
ATOM 1602 C C . GLU A 1 196 ? -5.976 9.836 -6.216 1.00 97.38 196 GLU A C 1
ATOM 1604 O O . GLU A 1 196 ? -7.110 10.002 -5.755 1.00 97.38 196 GLU A O 1
ATOM 1609 N N . LEU A 1 197 ? -5.064 9.102 -5.567 1.00 97.00 197 LEU A N 1
ATOM 1610 C CA . LEU A 1 197 ? -5.321 8.513 -4.252 1.00 97.00 197 LEU A CA 1
ATOM 1611 C C . LEU A 1 197 ? -5.560 9.586 -3.187 1.00 97.00 197 LEU A C 1
ATOM 1613 O O . LEU A 1 197 ? -6.468 9.428 -2.373 1.00 97.00 197 LEU A O 1
ATOM 1617 N N . ALA A 1 198 ? -4.801 10.683 -3.203 1.00 96.44 198 ALA A N 1
ATOM 1618 C CA . ALA A 1 198 ? -4.983 11.801 -2.281 1.00 96.44 198 ALA A CA 1
ATOM 1619 C C . ALA A 1 198 ? -6.372 12.430 -2.429 1.00 96.44 198 ALA A C 1
ATOM 1621 O O . ALA A 1 198 ? -7.069 12.628 -1.434 1.00 96.44 198 ALA A O 1
ATOM 1622 N N . LEU A 1 199 ? -6.804 12.693 -3.667 1.00 96.56 199 LEU A N 1
ATOM 1623 C CA . LEU A 1 199 ? -8.121 13.270 -3.949 1.00 96.56 199 LEU A CA 1
ATOM 1624 C C . LEU A 1 199 ? -9.262 12.409 -3.400 1.00 96.56 199 LEU A C 1
ATOM 1626 O O . LEU A 1 199 ? -10.265 12.941 -2.925 1.00 96.56 199 LEU A O 1
ATOM 1630 N N . LYS A 1 200 ? -9.108 11.085 -3.449 1.00 96.38 200 LYS A N 1
ATOM 1631 C CA . LYS A 1 200 ? -10.161 10.150 -3.058 1.00 96.38 200 LYS A CA 1
ATOM 1632 C C . LYS A 1 200 ? -10.121 9.737 -1.589 1.00 96.38 200 LYS A C 1
ATOM 1634 O O . LYS A 1 200 ? -11.171 9.574 -0.962 1.00 96.38 200 LYS A O 1
ATOM 1639 N N . TYR A 1 201 ? -8.928 9.517 -1.048 1.00 96.06 201 TYR A N 1
ATOM 1640 C CA . TYR A 1 201 ? -8.737 8.818 0.219 1.00 96.06 201 TYR A CA 1
ATOM 1641 C C . TYR A 1 201 ? -8.168 9.694 1.342 1.00 96.06 201 TYR A C 1
ATOM 1643 O O . TYR A 1 201 ? -8.074 9.197 2.459 1.00 96.06 201 TYR A O 1
ATOM 1651 N N . ASN A 1 202 ? -7.879 10.987 1.133 1.00 93.44 202 ASN A N 1
ATOM 1652 C CA . ASN A 1 202 ? -7.333 11.864 2.190 1.00 93.44 202 ASN A CA 1
ATOM 1653 C C . ASN A 1 202 ? -8.166 11.909 3.490 1.00 93.44 202 ASN A C 1
ATOM 1655 O O . ASN A 1 202 ? -7.632 12.140 4.570 1.00 93.44 202 ASN A O 1
ATOM 1659 N N . SER A 1 203 ? -9.475 11.663 3.406 1.00 92.56 203 SER A N 1
ATOM 1660 C CA . SER A 1 203 ? -10.381 11.648 4.557 1.00 92.56 203 SER A CA 1
ATOM 1661 C C . SER A 1 203 ? -10.202 10.421 5.460 1.00 92.56 203 SER A C 1
ATOM 1663 O O . SER A 1 203 ? -10.723 10.393 6.578 1.00 92.56 203 SER A O 1
ATOM 1665 N N . TYR A 1 204 ? -9.463 9.401 5.021 1.00 92.88 204 TYR A N 1
ATOM 1666 C CA . TYR A 1 204 ? -9.172 8.196 5.794 1.00 92.88 204 TYR A CA 1
ATOM 1667 C C . TYR A 1 204 ? -7.996 8.432 6.747 1.00 92.88 204 TYR A C 1
ATOM 1669 O O . TYR 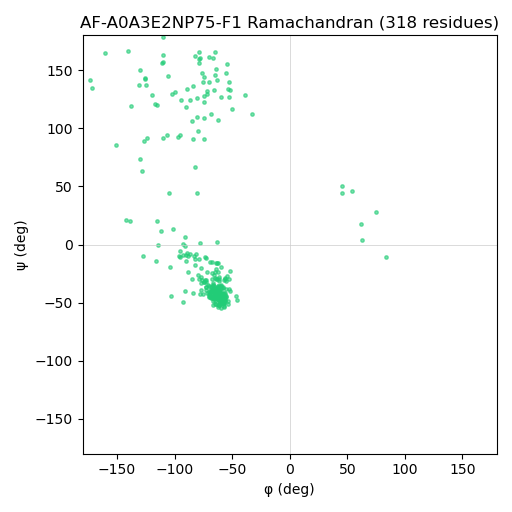A 1 204 ? -6.922 7.863 6.603 1.00 92.88 204 TYR A O 1
ATOM 1677 N N . THR A 1 205 ? -8.199 9.296 7.738 1.00 90.44 205 THR A N 1
ATOM 1678 C CA . THR A 1 205 ? -7.187 9.609 8.754 1.00 90.44 205 THR A CA 1
ATOM 1679 C C . THR A 1 205 ? -7.168 8.574 9.879 1.00 90.44 205 THR A C 1
ATOM 1681 O O . THR A 1 205 ? -8.152 7.860 10.106 1.00 90.44 205 THR A O 1
ATOM 1684 N N . ILE A 1 206 ? -6.073 8.538 10.646 1.00 87.31 206 ILE A N 1
ATOM 1685 C CA . ILE A 1 206 ? -5.967 7.707 11.856 1.00 87.31 206 ILE A CA 1
ATOM 1686 C C . ILE A 1 206 ? -7.117 8.028 12.824 1.00 87.31 206 ILE A C 1
ATOM 1688 O O . ILE A 1 206 ? -7.789 7.117 13.303 1.00 87.31 206 ILE A O 1
ATOM 1692 N N . LEU A 1 207 ? -7.423 9.314 13.041 1.00 88.69 207 LEU A N 1
ATOM 1693 C CA . LEU A 1 207 ? -8.543 9.754 13.880 1.00 88.69 207 LEU A CA 1
ATOM 1694 C C . LEU A 1 207 ? -9.883 9.163 13.416 1.00 88.69 207 LEU A C 1
ATOM 1696 O O . LEU A 1 207 ? -10.643 8.623 14.224 1.00 88.69 207 LEU A O 1
ATOM 1700 N N . ASN A 1 208 ? -10.173 9.231 12.115 1.00 90.25 208 ASN A N 1
ATOM 1701 C CA . ASN A 1 208 ? -11.404 8.673 11.558 1.00 90.25 208 ASN A CA 1
ATOM 1702 C C . ASN A 1 208 ? -11.437 7.142 11.656 1.00 90.25 208 ASN A C 1
ATOM 1704 O O . ASN A 1 208 ? -12.503 6.573 11.902 1.00 90.25 208 ASN A O 1
ATOM 1708 N N . CYS A 1 209 ? -10.289 6.475 11.515 1.00 90.56 209 CYS A N 1
ATOM 1709 C CA . CYS A 1 209 ? -10.161 5.039 11.744 1.00 90.56 209 CYS A CA 1
ATOM 1710 C C . CYS A 1 209 ? -10.505 4.681 13.200 1.00 90.56 209 CYS A C 1
ATOM 1712 O O . CYS A 1 209 ? -11.406 3.875 13.436 1.00 90.56 209 CYS A O 1
ATOM 1714 N N . VAL A 1 210 ? -9.891 5.353 14.181 1.00 90.00 210 VAL A N 1
ATOM 1715 C CA . VAL A 1 210 ? -10.148 5.119 15.613 1.00 90.00 210 VAL A CA 1
ATOM 1716 C C . VAL A 1 210 ? -11.611 5.390 15.972 1.00 90.00 210 VAL A C 1
ATOM 1718 O O . VAL A 1 210 ? -12.227 4.569 16.651 1.00 90.00 210 VAL A O 1
ATOM 1721 N N . LYS A 1 211 ? -12.216 6.475 15.466 1.00 90.75 211 LYS A N 1
ATOM 1722 C CA . LYS A 1 211 ? -13.648 6.768 15.667 1.00 90.75 211 LYS A CA 1
ATOM 1723 C C . LYS A 1 211 ? -14.555 5.663 15.116 1.00 90.75 211 LYS A C 1
ATOM 1725 O O . LYS A 1 211 ? -15.514 5.274 15.782 1.00 90.75 211 LYS A O 1
ATOM 1730 N N . LYS A 1 212 ? -14.257 5.132 13.923 1.00 91.44 212 LYS A N 1
ATOM 1731 C CA . LYS A 1 212 ? -15.007 4.014 13.321 1.00 91.44 212 LYS A CA 1
ATOM 1732 C C . LYS A 1 212 ? -14.866 2.728 14.134 1.00 91.44 212 LYS A C 1
ATOM 1734 O O . LYS A 1 212 ? -15.869 2.059 14.375 1.00 91.44 212 LYS A O 1
ATOM 1739 N N . VAL A 1 213 ? -13.647 2.396 14.568 1.00 91.12 213 VAL A N 1
ATOM 1740 C CA . VAL A 1 213 ? -13.388 1.233 15.431 1.00 91.12 213 VAL A CA 1
ATOM 1741 C C . VAL A 1 213 ? -14.160 1.378 16.742 1.00 91.12 213 VAL A C 1
ATOM 1743 O O . VAL A 1 213 ? -14.890 0.465 17.122 1.00 91.12 213 VAL A O 1
ATOM 1746 N N . TRP A 1 214 ? -14.071 2.542 17.391 1.00 91.56 214 TRP A N 1
ATOM 1747 C CA . TRP A 1 214 ? -14.789 2.833 18.629 1.00 91.56 214 TRP A CA 1
ATOM 1748 C C . TRP A 1 214 ? -16.302 2.684 18.465 1.00 91.56 214 TRP A C 1
ATOM 1750 O O . TRP A 1 214 ? -16.926 1.963 19.234 1.00 91.56 214 TRP A O 1
ATOM 1760 N N . GLY A 1 215 ? -16.892 3.310 17.442 1.00 90.81 215 GLY A N 1
ATOM 1761 C CA . GLY A 1 215 ? -18.336 3.248 17.205 1.00 90.81 215 GLY A CA 1
ATOM 1762 C C . GLY A 1 215 ? -18.850 1.840 16.893 1.00 90.81 215 GLY A C 1
ATOM 1763 O O . GLY A 1 215 ? -19.990 1.520 17.219 1.00 90.81 215 GLY A O 1
ATOM 1764 N N . TYR A 1 216 ? -18.021 0.981 16.293 1.00 90.06 216 TYR A N 1
ATOM 1765 C CA . TYR A 1 216 ? -18.369 -0.423 16.076 1.00 90.06 216 TYR A CA 1
ATOM 1766 C C . TYR A 1 216 ? -18.286 -1.253 17.364 1.00 90.06 216 TYR A C 1
ATOM 1768 O O . TYR A 1 216 ? -19.163 -2.077 17.620 1.00 90.06 216 TYR A O 1
ATOM 1776 N N . LEU A 1 217 ? -17.243 -1.040 18.173 1.00 89.31 217 LEU A N 1
ATOM 1777 C CA . LEU A 1 217 ? -17.022 -1.773 19.423 1.00 89.31 217 LEU A CA 1
ATOM 1778 C C . LEU A 1 217 ? -17.993 -1.359 20.531 1.00 89.31 217 LEU A C 1
ATOM 1780 O O . LEU A 1 217 ? -18.425 -2.199 21.319 1.00 89.31 217 LEU A O 1
ATOM 1784 N N . PHE A 1 218 ? -18.336 -0.074 20.590 1.00 88.31 218 PHE A N 1
ATOM 1785 C CA . PHE A 1 218 ? -19.083 0.522 21.686 1.00 88.31 218 PHE A CA 1
ATOM 1786 C C . PHE A 1 218 ? -20.314 1.269 21.168 1.00 88.31 218 PHE A C 1
ATOM 1788 O O . PHE A 1 218 ? -20.279 2.459 20.867 1.00 88.31 218 PHE A O 1
ATOM 1795 N N . GLY A 1 219 ? -21.427 0.543 21.062 1.00 79.12 219 GLY A N 1
ATOM 1796 C CA . GLY A 1 219 ? -22.703 1.080 20.577 1.00 79.12 219 GLY A CA 1
ATOM 1797 C C . GLY A 1 219 ? -23.631 1.643 21.659 1.00 79.12 219 GLY A C 1
ATOM 1798 O O . GLY A 1 219 ? -24.734 2.082 21.333 1.00 79.12 219 GLY A O 1
ATOM 1799 N N . SER A 1 220 ? -23.250 1.589 22.940 1.00 83.06 220 SER A N 1
ATOM 1800 C CA . SER A 1 220 ? -24.123 2.032 24.030 1.00 83.06 220 SER A CA 1
ATOM 1801 C C . SER A 1 220 ? -24.179 3.564 24.136 1.00 83.06 220 SER A C 1
ATOM 1803 O O . SER A 1 220 ? -23.184 4.244 23.875 1.00 83.06 220 SER A O 1
ATOM 1805 N N . PRO A 1 221 ? -25.322 4.145 24.560 1.00 83.56 221 PRO A N 1
ATOM 1806 C CA . PRO A 1 221 ? -25.490 5.601 24.643 1.00 83.56 221 PRO A CA 1
ATOM 1807 C C . PRO A 1 221 ? -24.501 6.318 25.572 1.00 83.56 221 PRO A C 1
ATOM 1809 O O . PRO A 1 221 ? -24.342 7.533 25.460 1.00 83.56 221 PRO A O 1
ATOM 1812 N N . ILE A 1 222 ? -23.875 5.577 26.492 1.00 85.81 222 ILE A N 1
ATOM 1813 C CA . ILE A 1 222 ? -22.898 6.078 27.466 1.00 85.81 222 ILE A CA 1
ATOM 1814 C C . ILE A 1 222 ? -21.449 5.966 26.983 1.00 85.81 222 ILE A C 1
ATOM 1816 O O . ILE A 1 222 ? -20.577 6.522 27.630 1.00 85.81 222 ILE A O 1
ATOM 1820 N N . MET A 1 223 ? -21.188 5.286 25.862 1.00 87.62 223 MET A N 1
ATOM 1821 C CA . MET A 1 223 ? -19.850 5.098 25.287 1.00 87.62 223 MET A CA 1
ATOM 1822 C C . MET A 1 223 ? -19.634 5.987 24.056 1.00 87.62 223 MET A C 1
ATOM 1824 O O . MET A 1 223 ? -19.130 5.544 23.022 1.00 87.62 223 MET A O 1
ATOM 1828 N N . LYS A 1 224 ? -20.032 7.259 24.122 1.00 90.38 224 LYS A N 1
ATOM 1829 C CA . LYS A 1 224 ? -19.768 8.189 23.016 1.00 90.38 224 LYS A CA 1
ATOM 1830 C C . LYS A 1 224 ? -18.276 8.492 22.951 1.00 90.38 224 LYS A C 1
ATOM 1832 O O . LYS A 1 224 ? -17.634 8.676 23.975 1.00 90.38 224 LYS A O 1
ATOM 1837 N N . PHE A 1 225 ? -17.727 8.567 21.744 1.00 90.94 225 PHE A N 1
ATOM 1838 C CA . PHE A 1 225 ? -16.291 8.764 21.543 1.00 90.94 225 PHE A CA 1
ATOM 1839 C C . PHE A 1 225 ? -15.749 9.998 22.289 1.00 90.94 225 PHE A C 1
ATOM 1841 O O . PHE A 1 225 ? -14.777 9.891 23.035 1.00 90.94 225 PHE A O 1
ATOM 1848 N N . ASP A 1 226 ? -16.425 11.141 22.154 1.00 90.38 226 ASP A N 1
ATOM 1849 C CA . ASP A 1 226 ? -15.983 12.423 22.722 1.00 90.38 226 ASP A CA 1
ATOM 1850 C C . ASP A 1 226 ? -16.055 12.471 24.264 1.00 90.38 226 ASP A C 1
ATOM 1852 O O . ASP A 1 226 ? -15.444 13.330 24.892 1.00 90.38 226 ASP A O 1
ATOM 1856 N N . ASP A 1 227 ? -16.761 11.529 24.902 1.00 90.12 227 ASP A N 1
ATOM 1857 C CA . ASP A 1 227 ? -16.773 11.388 26.363 1.00 90.12 227 ASP A CA 1
ATOM 1858 C C . ASP A 1 227 ? -15.489 10.707 26.893 1.00 90.12 227 ASP A C 1
ATOM 1860 O O . ASP A 1 227 ? -15.160 10.836 28.071 1.00 90.12 227 ASP A O 1
ATOM 1864 N N . TYR A 1 228 ? -14.758 9.974 26.043 1.00 88.44 228 TYR A N 1
ATOM 1865 C CA . TYR A 1 228 ? -13.632 9.107 26.429 1.00 88.44 228 TYR A CA 1
ATOM 1866 C C . TYR A 1 228 ? -12.290 9.562 25.849 1.00 88.44 228 TYR A C 1
ATOM 1868 O O . TYR A 1 228 ? -11.236 9.120 26.317 1.00 88.44 228 TYR A O 1
ATOM 1876 N N . TRP A 1 229 ? -12.317 10.462 24.869 1.00 87.94 229 TRP A N 1
ATOM 1877 C CA . TRP A 1 229 ? -11.144 10.943 24.150 1.00 87.94 229 TRP A CA 1
ATOM 1878 C C . TRP A 1 229 ? -11.127 12.465 24.086 1.00 87.94 229 TRP A C 1
ATOM 1880 O O . TRP A 1 229 ? -12.137 13.089 23.782 1.00 87.94 229 TRP A O 1
ATOM 1890 N N . ASN A 1 230 ? -9.953 13.051 24.302 1.00 86.81 230 ASN A N 1
ATOM 1891 C CA . ASN A 1 230 ? -9.676 14.444 23.983 1.00 86.81 230 ASN A CA 1
ATOM 1892 C C . ASN A 1 230 ? -8.931 14.496 22.647 1.00 86.81 230 ASN A C 1
ATOM 1894 O O . ASN A 1 230 ? -7.941 13.777 22.460 1.00 86.81 230 ASN A O 1
ATOM 1898 N N . VAL A 1 231 ? -9.399 15.353 21.742 1.00 84.94 231 VAL A N 1
ATOM 1899 C CA . VAL A 1 231 ? -8.811 15.566 20.416 1.00 84.94 231 VAL A CA 1
ATOM 1900 C C . VAL A 1 231 ? -8.288 16.998 20.342 1.00 84.94 231 VAL A C 1
ATOM 1902 O O . VAL A 1 231 ? -9.068 17.938 20.482 1.00 84.94 231 VAL A O 1
ATOM 1905 N N . HIS A 1 232 ? -6.985 17.161 20.118 1.00 79.12 232 HIS A N 1
ATOM 1906 C CA . HIS A 1 232 ? -6.328 18.462 19.959 1.00 79.12 232 HIS A CA 1
ATOM 1907 C C . HIS A 1 232 ? -5.314 18.385 18.821 1.00 79.12 232 HIS A C 1
ATOM 1909 O O . HIS A 1 232 ? -4.385 17.599 18.930 1.00 79.12 232 HIS A O 1
ATOM 1915 N N . ASP A 1 233 ? -5.479 19.180 17.759 1.00 68.06 233 ASP A N 1
ATOM 1916 C CA . ASP A 1 233 ? -4.534 19.261 16.629 1.00 68.06 233 ASP A CA 1
ATOM 1917 C C . ASP A 1 233 ? -4.068 17.880 16.117 1.00 68.06 233 ASP A C 1
ATOM 1919 O O . ASP A 1 233 ? -2.876 17.598 16.033 1.00 68.06 233 ASP A O 1
ATOM 1923 N N . ASP A 1 234 ? -5.027 16.983 15.855 1.00 64.25 234 ASP A N 1
ATOM 1924 C CA . ASP A 1 234 ? -4.817 15.575 15.465 1.00 64.25 234 ASP A CA 1
ATOM 1925 C C . ASP A 1 234 ? -4.104 14.675 16.497 1.00 64.25 234 ASP A C 1
ATOM 1927 O O . ASP A 1 234 ? -3.926 13.477 16.264 1.00 64.25 234 ASP A O 1
ATOM 1931 N N . MET A 1 235 ? -3.796 15.191 17.688 1.00 68.38 235 MET A N 1
ATOM 1932 C CA . MET A 1 235 ? -3.398 14.393 18.844 1.00 68.38 235 MET A CA 1
ATOM 1933 C C . MET A 1 235 ? -4.617 13.859 19.591 1.00 68.38 235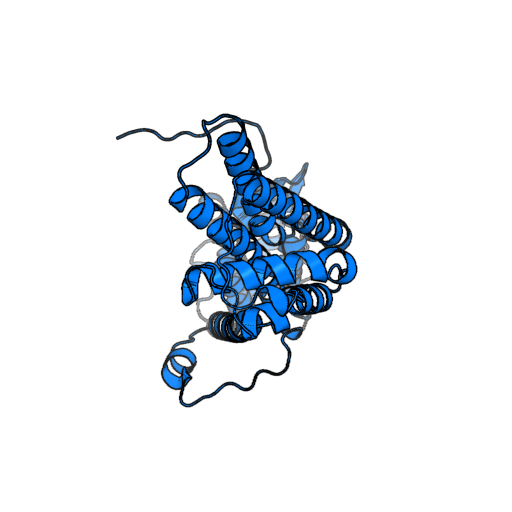 MET A C 1
ATOM 1935 O O . MET A 1 235 ? -5.589 14.564 19.876 1.00 68.38 235 MET A O 1
ATOM 1939 N N . LEU A 1 236 ? -4.528 12.585 19.957 1.00 76.75 236 LEU A N 1
ATOM 1940 C CA . LEU A 1 236 ? -5.587 11.835 20.615 1.00 76.75 236 LEU A CA 1
ATOM 1941 C C . LEU A 1 236 ? -5.097 11.420 21.999 1.00 76.75 236 LEU A C 1
ATOM 1943 O O . LEU A 1 236 ? -4.083 10.728 22.122 1.00 76.75 236 LEU A O 1
ATOM 1947 N N . SER A 1 237 ? -5.806 11.837 23.046 1.00 79.56 237 SER A N 1
ATOM 1948 C CA . SER A 1 237 ? -5.490 11.467 24.428 1.00 79.56 237 SER A CA 1
ATOM 1949 C C . SER A 1 237 ? -6.717 10.943 25.159 1.00 79.56 237 SER A C 1
ATOM 1951 O O . SER A 1 237 ? -7.846 11.313 24.853 1.00 79.56 237 SER A O 1
ATOM 1953 N N . ILE A 1 238 ? -6.508 10.048 26.122 1.00 83.00 238 ILE A N 1
ATOM 1954 C CA . ILE A 1 238 ? -7.604 9.485 26.913 1.00 83.00 238 ILE A CA 1
ATOM 1955 C C . ILE A 1 238 ? -8.152 10.537 27.883 1.00 83.00 238 ILE A C 1
ATOM 1957 O O . ILE A 1 238 ? -7.399 11.111 28.673 1.00 83.00 238 ILE A O 1
ATOM 1961 N N . ASN A 1 239 ? -9.475 10.690 27.917 1.00 86.19 239 ASN A N 1
ATOM 1962 C CA . ASN A 1 239 ? -10.177 11.411 28.971 1.00 86.19 239 ASN A CA 1
ATOM 1963 C C . ASN A 1 239 ? -10.420 10.491 30.184 1.00 86.19 239 ASN A C 1
ATOM 1965 O O . ASN A 1 239 ? -11.433 9.796 30.289 1.00 86.19 239 ASN A O 1
ATOM 1969 N N . VAL A 1 240 ? -9.470 10.480 31.123 1.00 83.94 240 VAL A N 1
ATOM 1970 C CA . VAL A 1 240 ? -9.535 9.633 32.330 1.00 83.94 240 VAL A CA 1
ATOM 1971 C C . VAL A 1 240 ? -10.733 9.988 33.217 1.00 83.94 240 VAL A C 1
ATOM 1973 O O . VAL A 1 240 ? -11.332 9.100 33.829 1.00 83.94 240 VAL A O 1
ATOM 1976 N N . GLU A 1 241 ? -11.092 11.268 33.303 1.00 85.12 241 GLU A N 1
ATOM 1977 C CA . GLU A 1 241 ? -12.233 11.728 34.100 1.00 85.12 241 GLU A CA 1
ATOM 1978 C C . GLU A 1 241 ? -13.555 11.262 33.491 1.00 85.12 241 GLU A C 1
ATOM 1980 O O . GLU A 1 241 ? -14.413 10.736 34.205 1.00 85.12 241 GLU A O 1
ATOM 1985 N N . GLY A 1 242 ? -13.673 11.362 32.165 1.00 85.81 242 GLY A N 1
ATOM 1986 C CA . GLY A 1 242 ? -14.799 10.833 31.402 1.00 85.81 242 GLY A CA 1
ATOM 1987 C C . GLY A 1 242 ? -14.989 9.333 31.615 1.00 85.81 242 GLY A C 1
ATOM 1988 O O . GLY A 1 242 ? -16.080 8.898 31.989 1.00 85.81 242 GLY A O 1
ATOM 1989 N N . ILE A 1 243 ? -13.911 8.543 31.524 1.00 86.88 243 ILE A N 1
ATOM 1990 C CA . ILE A 1 243 ? -13.977 7.099 31.802 1.00 86.88 243 ILE A CA 1
ATOM 1991 C C . ILE A 1 243 ? -14.515 6.837 33.211 1.00 86.88 243 ILE A C 1
ATOM 1993 O O . ILE A 1 243 ? -15.448 6.051 33.381 1.00 86.88 243 ILE A O 1
ATOM 1997 N N . LYS A 1 244 ? -13.956 7.503 34.231 1.00 86.12 244 LYS A N 1
ATOM 1998 C CA . LYS A 1 244 ? -14.369 7.315 35.632 1.00 86.12 244 LYS A CA 1
ATOM 1999 C C . LYS A 1 244 ? -15.836 7.678 35.863 1.00 86.12 244 LYS A C 1
ATOM 2001 O O . LYS A 1 244 ? -16.503 6.996 36.641 1.00 86.12 244 LYS A O 1
ATOM 2006 N N . LYS A 1 245 ? -16.337 8.718 35.189 1.00 88.69 245 LYS A N 1
ATOM 2007 C CA . LYS A 1 245 ? -17.729 9.181 35.282 1.00 88.69 245 LYS A CA 1
ATOM 2008 C C . LYS A 1 245 ? -18.721 8.099 34.853 1.00 88.69 245 LYS A C 1
ATOM 2010 O O . LYS A 1 245 ? -19.691 7.852 35.566 1.00 88.69 245 LYS A O 1
ATOM 2015 N N . TYR A 1 246 ? -18.474 7.438 33.726 1.00 87.69 246 TYR A N 1
ATOM 2016 C CA . TYR A 1 246 ? -19.413 6.464 33.157 1.00 87.69 246 TYR A CA 1
ATOM 2017 C C . TYR A 1 246 ? -19.112 5.010 33.549 1.00 87.69 246 TYR A C 1
ATOM 2019 O O . TYR A 1 246 ? -19.965 4.142 33.375 1.00 87.69 246 TYR A O 1
ATOM 2027 N N . TYR A 1 247 ? -17.948 4.744 34.153 1.00 85.44 247 TYR A N 1
ATOM 2028 C CA . TYR A 1 247 ? -17.453 3.408 34.500 1.00 85.44 247 TYR A CA 1
ATOM 2029 C C . TYR A 1 247 ? -18.488 2.487 35.160 1.00 85.44 247 TYR A C 1
ATOM 2031 O O . TYR A 1 247 ? -18.670 1.336 34.759 1.00 85.44 247 TYR A O 1
ATOM 2039 N N . LYS A 1 248 ? -19.197 3.003 36.173 1.00 85.06 248 LYS A N 1
ATOM 2040 C CA . LYS A 1 248 ? -20.181 2.228 36.944 1.00 85.06 248 LYS A CA 1
ATOM 2041 C C . LYS A 1 248 ? -21.390 1.802 36.108 1.00 85.06 248 LYS A C 1
ATOM 2043 O O . LYS A 1 248 ? -22.001 0.790 36.436 1.00 85.06 248 LYS A O 1
ATOM 2048 N N . GLY A 1 249 ? -21.708 2.547 35.050 1.00 85.62 249 GLY A N 1
ATOM 2049 C CA . GLY A 1 249 ? -22.803 2.249 34.127 1.00 85.62 249 GLY A CA 1
ATOM 2050 C C . GLY A 1 249 ? -22.452 1.219 33.052 1.00 85.62 249 GLY A C 1
ATOM 2051 O O . GLY A 1 249 ? -23.358 0.715 32.399 1.00 85.62 249 GLY A O 1
ATOM 2052 N N . LEU A 1 250 ? -21.169 0.885 32.877 1.00 86.62 250 LEU A N 1
ATOM 2053 C CA . LEU A 1 250 ? -20.728 -0.103 31.892 1.00 86.62 250 LEU A CA 1
ATOM 2054 C C . LEU A 1 250 ? -21.026 -1.526 32.364 1.00 86.62 250 LEU A C 1
ATOM 2056 O O . LEU A 1 250 ? -20.788 -1.862 33.530 1.00 86.62 250 LEU A O 1
ATOM 2060 N N . SER A 1 251 ? -21.468 -2.373 31.438 1.00 85.31 251 SER A N 1
ATOM 2061 C CA . SER A 1 251 ? -21.561 -3.820 31.643 1.00 85.31 251 SER A CA 1
ATOM 2062 C C . SER A 1 251 ? -20.175 -4.463 31.792 1.00 85.31 251 SER A C 1
ATOM 2064 O O . SER A 1 251 ? -19.161 -3.909 31.365 1.00 85.31 251 SER A O 1
ATOM 2066 N N . SER A 1 252 ? -20.105 -5.668 32.367 1.00 82.50 252 SER A N 1
ATOM 2067 C CA . SER A 1 252 ? -18.835 -6.401 32.520 1.00 82.50 252 SER A CA 1
ATOM 2068 C C . SER A 1 252 ? -18.148 -6.686 31.176 1.00 82.50 252 SER A C 1
ATOM 2070 O O . SER A 1 252 ? -16.923 -6.609 31.078 1.00 82.50 252 SER A O 1
ATOM 2072 N N . GLY A 1 253 ? -18.923 -6.947 30.118 1.00 83.44 253 GLY A N 1
ATOM 2073 C CA . GLY A 1 253 ? -18.408 -7.120 28.758 1.00 83.44 253 GLY A CA 1
ATOM 2074 C C . GLY A 1 253 ? -17.808 -5.834 28.182 1.00 83.44 253 GLY A C 1
ATOM 2075 O O . GLY A 1 253 ? -16.696 -5.866 27.659 1.00 83.44 253 GLY A O 1
ATOM 2076 N N . GLU A 1 254 ? -18.493 -4.696 28.331 1.00 86.19 254 GLU A N 1
ATOM 2077 C CA . GLU A 1 254 ? -17.981 -3.389 27.886 1.00 86.19 254 GLU A CA 1
ATOM 2078 C C . GLU A 1 254 ? -16.723 -2.980 28.651 1.00 86.19 254 GLU A C 1
ATOM 2080 O O . GLU A 1 254 ? -15.770 -2.509 28.035 1.00 86.19 254 GLU A O 1
ATOM 2085 N N . ARG A 1 255 ? -16.680 -3.207 29.972 1.00 87.38 255 ARG A N 1
ATOM 2086 C CA . ARG A 1 255 ? -15.477 -2.955 30.784 1.00 87.38 255 ARG A CA 1
ATOM 2087 C C . ARG A 1 255 ? -14.298 -3.793 30.311 1.00 87.38 255 ARG A C 1
ATOM 2089 O O . ARG A 1 255 ? -13.200 -3.264 30.180 1.00 87.38 255 ARG A O 1
ATOM 2096 N N . THR A 1 256 ? -14.533 -5.067 30.009 1.00 87.00 256 THR A N 1
ATOM 2097 C CA . THR A 1 256 ? -13.492 -5.978 29.515 1.00 87.00 256 THR A CA 1
ATOM 2098 C C . THR A 1 256 ? -12.974 -5.540 28.143 1.00 87.00 256 THR A C 1
ATOM 2100 O O . THR A 1 256 ? -11.767 -5.443 27.939 1.00 87.00 256 THR A O 1
ATOM 2103 N N . LEU A 1 257 ? -13.867 -5.208 27.209 1.00 87.31 257 LEU A N 1
ATOM 2104 C CA . LEU A 1 257 ? -13.490 -4.739 25.873 1.00 87.31 257 LEU A CA 1
ATOM 2105 C C . LEU A 1 257 ? -12.736 -3.400 25.925 1.00 87.31 257 LEU A C 1
ATOM 2107 O O . LEU A 1 257 ? -11.717 -3.235 25.256 1.00 87.31 257 LEU A O 1
ATOM 2111 N N . LEU A 1 258 ? -13.200 -2.464 26.759 1.00 88.69 258 LEU A N 1
ATOM 2112 C CA . LEU A 1 258 ? -12.537 -1.182 26.988 1.00 88.69 258 LEU A CA 1
ATOM 2113 C C . LEU A 1 258 ? -11.156 -1.364 27.628 1.00 88.69 258 LEU A C 1
ATOM 2115 O O . LEU A 1 258 ? -10.210 -0.692 27.224 1.00 88.69 258 LEU A O 1
ATOM 2119 N N . PHE A 1 259 ? -11.016 -2.297 28.571 1.00 87.81 259 PHE A N 1
ATOM 2120 C CA . PHE A 1 259 ? -9.722 -2.652 29.148 1.00 87.81 259 PHE A CA 1
ATOM 2121 C C . PHE A 1 259 ? -8.732 -3.103 28.068 1.00 87.81 259 PHE A C 1
ATOM 2123 O O . PHE A 1 259 ? -7.652 -2.525 27.962 1.00 87.81 259 PHE A O 1
ATOM 2130 N N . TYR A 1 260 ? -9.102 -4.071 27.221 1.00 86.38 260 TYR A N 1
ATOM 2131 C CA . TYR A 1 260 ? -8.220 -4.546 26.145 1.00 86.38 260 TYR A CA 1
ATOM 2132 C C . TYR A 1 260 ? -7.880 -3.449 25.133 1.00 86.38 260 TYR A C 1
ATOM 2134 O O . TYR A 1 260 ? -6.737 -3.359 24.676 1.00 86.38 260 TYR A O 1
ATOM 2142 N N . PHE A 1 261 ? -8.847 -2.586 24.816 1.00 87.62 261 PHE A N 1
ATOM 2143 C CA . PHE A 1 261 ? -8.630 -1.445 23.934 1.00 87.62 261 PHE A CA 1
ATOM 2144 C C . PHE A 1 261 ? -7.568 -0.491 24.502 1.00 87.62 261 PHE A C 1
ATOM 2146 O O . PHE A 1 261 ? -6.607 -0.137 23.820 1.00 87.62 261 PHE A O 1
ATOM 2153 N N . LEU A 1 262 ? -7.715 -0.087 25.768 1.00 85.56 262 LEU A N 1
ATOM 2154 C CA . LEU A 1 262 ? -6.834 0.898 26.402 1.00 85.56 262 LEU A CA 1
ATOM 2155 C C . LEU A 1 262 ? -5.482 0.308 26.811 1.00 85.56 262 LEU A C 1
ATOM 2157 O O . LEU A 1 262 ? -4.489 1.036 26.815 1.00 85.56 262 LEU A O 1
ATOM 2161 N N . GLN A 1 263 ? -5.416 -0.992 27.107 1.00 83.81 263 GLN A N 1
ATOM 2162 C CA . GLN A 1 263 ? -4.167 -1.688 27.415 1.00 83.81 263 GLN A CA 1
ATOM 2163 C C . GLN A 1 263 ? -3.172 -1.603 26.251 1.00 83.81 263 GLN A C 1
ATOM 2165 O O . GLN A 1 263 ? -1.984 -1.417 26.490 1.00 83.81 263 GLN A O 1
ATOM 2170 N N . ASN A 1 264 ? -3.646 -1.665 25.003 1.00 78.94 264 ASN A N 1
ATOM 2171 C CA . ASN A 1 264 ? -2.796 -1.528 23.813 1.00 78.94 264 ASN A CA 1
ATOM 2172 C C . ASN A 1 264 ? -2.286 -0.090 23.585 1.00 78.94 264 ASN A C 1
ATOM 2174 O O . ASN A 1 264 ? -1.248 0.119 22.956 1.00 78.94 264 ASN A O 1
ATOM 2178 N N . TYR A 1 265 ? -2.986 0.916 24.115 1.00 76.69 265 TYR A N 1
ATOM 2179 C CA . TYR A 1 265 ? -2.604 2.324 23.972 1.00 76.69 265 TYR A CA 1
ATOM 2180 C C . TYR A 1 265 ? -1.729 2.840 25.117 1.00 76.69 265 TYR A C 1
ATOM 2182 O O . TYR A 1 265 ? -0.721 3.509 24.890 1.00 76.69 265 TYR A O 1
ATOM 2190 N N . ASN A 1 266 ? -2.140 2.594 26.362 1.00 75.75 266 ASN A N 1
ATOM 2191 C CA . ASN A 1 266 ? -1.465 3.111 27.546 1.00 75.75 266 ASN A CA 1
ATOM 2192 C C . ASN A 1 266 ? -1.665 2.167 28.746 1.00 75.75 266 ASN A C 1
ATOM 2194 O O . ASN A 1 266 ? -2.548 2.408 29.581 1.00 75.75 266 ASN A O 1
ATOM 2198 N N . PRO A 1 267 ? -0.814 1.130 28.879 1.00 75.62 267 PRO A N 1
ATOM 2199 C CA . PRO A 1 267 ? -0.871 0.175 29.987 1.00 75.62 267 PRO A CA 1
ATOM 2200 C C . PRO A 1 267 ? -0.869 0.842 31.369 1.00 75.62 267 PRO A C 1
ATOM 2202 O O . PRO A 1 267 ? -1.577 0.416 32.281 1.00 75.62 267 PRO A O 1
ATOM 2205 N N . GLY A 1 268 ? -0.095 1.924 31.527 1.00 74.75 268 GLY A N 1
ATOM 2206 C CA . GLY A 1 268 ? 0.047 2.638 32.796 1.00 74.75 268 GLY A CA 1
ATOM 2207 C C . GLY A 1 268 ? -1.184 3.455 33.195 1.00 74.75 268 GLY A C 1
ATOM 2208 O O . GLY A 1 268 ? -1.452 3.619 34.384 1.00 74.75 268 GLY A O 1
ATOM 2209 N N . ALA A 1 269 ? -1.946 3.975 32.228 1.00 72.06 269 ALA A N 1
ATOM 2210 C CA . ALA A 1 269 ? -3.244 4.592 32.498 1.00 72.06 269 ALA A CA 1
ATOM 2211 C C . ALA A 1 269 ? -4.322 3.525 32.736 1.00 72.06 269 ALA A C 1
ATOM 2213 O O . ALA A 1 269 ? -5.145 3.681 33.635 1.00 72.06 269 ALA A O 1
ATOM 2214 N N . CYS A 1 270 ? -4.278 2.427 31.976 1.00 79.25 270 CYS A N 1
ATOM 2215 C CA . CYS A 1 270 ? -5.224 1.321 32.080 1.00 79.25 270 CYS A CA 1
ATOM 2216 C C . CYS A 1 270 ? -5.220 0.691 33.485 1.00 79.25 270 CYS A C 1
ATOM 2218 O O . CYS A 1 270 ? -6.268 0.585 34.123 1.00 79.25 270 CYS A O 1
ATOM 2220 N N . SER A 1 271 ? -4.037 0.392 34.031 1.00 77.56 271 SER A N 1
ATOM 2221 C CA . SER A 1 271 ? -3.882 -0.200 35.371 1.00 77.56 271 SER A CA 1
ATOM 2222 C C . SER A 1 271 ? -4.360 0.694 36.523 1.00 77.56 271 SER A C 1
ATOM 2224 O O . SER A 1 271 ? -4.667 0.199 37.605 1.00 77.56 271 SER A O 1
ATOM 2226 N N . LYS A 1 272 ? -4.461 2.013 36.307 1.00 79.31 272 LYS A N 1
ATOM 2227 C CA . LYS A 1 272 ? -5.016 2.965 37.288 1.00 79.31 272 LYS A CA 1
ATOM 2228 C C . LYS A 1 272 ? -6.544 3.024 37.269 1.00 79.31 272 LYS A C 1
ATOM 2230 O O . LYS A 1 272 ? -7.137 3.569 38.199 1.00 79.31 272 LYS A O 1
ATOM 2235 N N . ILE A 1 273 ? -7.168 2.541 36.197 1.00 80.56 273 ILE A N 1
ATOM 2236 C CA . ILE A 1 273 ? -8.610 2.645 35.956 1.00 80.56 273 ILE A CA 1
ATOM 2237 C C . ILE A 1 273 ? -9.303 1.310 36.243 1.00 80.56 273 ILE A C 1
ATOM 2239 O O . ILE A 1 273 ? -10.343 1.304 36.897 1.00 80.56 273 ILE A O 1
ATOM 2243 N N . PHE A 1 274 ? -8.724 0.197 35.789 1.00 82.06 274 PHE A N 1
ATOM 2244 C CA . PHE A 1 274 ? -9.338 -1.130 35.862 1.00 82.06 274 PHE A CA 1
ATOM 2245 C C . PHE A 1 274 ? -8.690 -2.002 36.935 1.00 82.06 274 PHE A C 1
ATOM 2247 O O . PHE A 1 274 ? -7.476 -1.964 37.135 1.00 82.06 274 PHE A O 1
ATOM 2254 N N . LYS A 1 275 ? -9.499 -2.837 37.593 1.00 80.56 275 LYS A N 1
ATOM 2255 C CA . LYS A 1 275 ? -9.029 -3.903 38.487 1.00 80.56 275 LYS A CA 1
ATOM 2256 C C . LYS A 1 275 ? -9.289 -5.265 37.853 1.00 80.56 275 LYS A C 1
ATOM 2258 O O . LYS A 1 275 ? -10.218 -5.418 37.068 1.00 80.56 275 LYS A O 1
ATOM 2263 N N . SER A 1 276 ? -8.540 -6.290 38.258 1.00 73.69 276 SER A N 1
ATOM 2264 C CA . SER A 1 276 ? -8.732 -7.658 37.748 1.00 73.69 276 SER A CA 1
ATOM 2265 C C . SER A 1 276 ? -10.153 -8.189 37.974 1.00 73.69 276 SER A C 1
ATOM 2267 O O . SER A 1 276 ? -10.662 -8.944 37.156 1.00 73.69 276 SER A O 1
ATOM 2269 N N . SER A 1 277 ? -10.820 -7.749 39.047 1.00 74.19 277 SER A N 1
ATOM 2270 C CA . SER A 1 277 ? -12.219 -8.086 39.350 1.00 74.19 277 SER A CA 1
ATOM 2271 C C . SER A 1 277 ? -13.237 -7.499 38.366 1.00 74.19 277 SER A C 1
ATOM 2273 O O . SER A 1 277 ? -14.393 -7.909 38.380 1.00 74.19 277 SER A O 1
ATOM 2275 N N . ASP A 1 278 ? -12.841 -6.519 37.551 1.00 73.00 278 ASP A N 1
ATOM 2276 C CA . ASP A 1 278 ? -13.707 -5.885 36.553 1.00 73.00 278 ASP A CA 1
ATOM 2277 C C . ASP A 1 278 ? -13.715 -6.633 35.209 1.00 73.00 278 ASP A C 1
ATOM 2279 O O . ASP A 1 278 ? -14.519 -6.307 34.332 1.00 73.00 278 ASP A O 1
ATOM 2283 N N . LEU A 1 279 ? -12.837 -7.630 35.047 1.00 77.75 279 LEU A N 1
ATOM 2284 C CA . LEU A 1 279 ? -12.669 -8.395 33.817 1.00 77.75 279 LEU A CA 1
ATOM 2285 C C . LEU A 1 279 ? -13.515 -9.667 33.859 1.00 77.75 279 LEU A C 1
ATOM 2287 O O . LEU A 1 279 ? -13.374 -10.504 34.750 1.00 77.75 279 LEU A O 1
ATOM 2291 N N . ASN A 1 280 ? -14.377 -9.839 32.862 1.00 72.31 280 ASN A N 1
ATOM 2292 C CA . ASN A 1 280 ? -15.068 -11.099 32.641 1.00 72.31 280 ASN A CA 1
ATOM 2293 C C . ASN A 1 280 ? -14.212 -11.960 31.710 1.00 72.31 280 ASN A C 1
ATOM 2295 O O . ASN A 1 280 ? -13.976 -11.563 30.579 1.00 72.31 280 ASN A O 1
ATOM 2299 N N . MET A 1 281 ? -13.759 -13.132 32.158 1.00 66.25 281 MET A N 1
ATOM 2300 C CA . MET A 1 281 ? -12.929 -14.025 31.339 1.00 66.25 281 MET A CA 1
ATOM 2301 C C . MET A 1 281 ? -13.725 -14.903 30.358 1.00 66.25 281 MET A C 1
ATOM 2303 O O . MET A 1 281 ? -13.128 -15.541 29.494 1.00 66.25 281 MET A O 1
ATOM 2307 N N . GLN A 1 282 ? -15.062 -14.919 30.424 1.00 64.00 282 GLN A N 1
ATOM 2308 C CA . GLN A 1 282 ? -15.917 -15.688 29.503 1.00 64.00 282 GLN A CA 1
ATOM 2309 C C . GLN A 1 282 ? -16.133 -14.979 28.149 1.00 64.00 282 GLN A C 1
ATOM 2311 O O . GLN A 1 282 ? -17.248 -14.905 27.638 1.00 64.00 282 GLN A O 1
ATOM 2316 N N . VAL A 1 283 ? -15.073 -14.423 27.555 1.00 60.06 283 VAL A N 1
ATOM 2317 C CA . VAL A 1 283 ? -15.149 -13.595 26.330 1.00 60.06 283 VAL A CA 1
ATOM 2318 C C . VAL A 1 283 ? -14.993 -14.403 25.039 1.00 60.06 283 VAL A C 1
ATOM 2320 O O . VAL A 1 283 ? -14.941 -13.825 23.954 1.00 60.06 283 VAL A O 1
ATOM 2323 N N . SER A 1 284 ? -14.940 -15.732 25.130 1.00 50.19 284 SER A N 1
ATOM 2324 C CA . SER A 1 284 ? -14.523 -16.649 24.058 1.00 50.19 284 SER A CA 1
ATOM 2325 C C . SER A 1 284 ? -15.400 -16.655 22.796 1.00 50.19 284 SER A C 1
ATOM 2327 O O . SER A 1 284 ? -15.098 -17.389 21.866 1.00 50.19 284 SER A O 1
ATOM 2329 N N . ASN A 1 285 ? -16.444 -15.822 22.711 1.00 54.53 285 ASN A N 1
ATOM 2330 C CA . ASN A 1 285 ? -17.259 -15.666 21.502 1.00 54.53 285 ASN A CA 1
ATOM 2331 C C . ASN A 1 285 ? -17.720 -14.222 21.222 1.00 54.53 285 ASN A C 1
ATOM 2333 O O . ASN A 1 285 ? -18.707 -13.992 20.519 1.00 54.53 285 ASN A O 1
ATOM 2337 N N . ASN A 1 286 ? -17.035 -13.215 21.775 1.00 73.62 286 ASN A N 1
ATOM 2338 C CA . ASN A 1 286 ? -17.396 -11.824 21.514 1.00 73.62 286 ASN A CA 1
ATOM 2339 C C . ASN A 1 286 ? -16.834 -11.364 20.157 1.00 73.62 286 ASN A C 1
ATOM 2341 O O . ASN A 1 286 ? -15.631 -11.139 20.019 1.00 73.62 286 ASN A O 1
ATOM 2345 N N . GLN A 1 287 ? -17.710 -11.156 19.170 1.00 78.62 287 GLN A N 1
ATOM 2346 C CA . GLN A 1 287 ? -17.351 -10.597 17.858 1.00 78.62 287 GLN A CA 1
ATOM 2347 C C . GLN A 1 287 ? -16.576 -9.271 17.960 1.00 78.62 287 GLN A C 1
ATOM 2349 O O . GLN A 1 287 ? -15.740 -8.986 17.105 1.00 78.62 287 GLN A O 1
ATOM 2354 N N . GLY A 1 288 ? -16.815 -8.477 19.011 1.00 83.19 288 GLY A N 1
ATOM 2355 C CA . GLY A 1 288 ? -16.059 -7.258 19.294 1.00 83.19 288 GLY A CA 1
ATOM 2356 C C . GLY A 1 288 ? -14.595 -7.530 19.644 1.00 83.19 288 GLY A C 1
ATOM 2357 O O . GLY A 1 288 ? -13.725 -6.813 19.168 1.00 83.19 288 GLY A O 1
ATOM 2358 N N . MET A 1 289 ? -14.301 -8.596 20.396 1.00 83.44 289 MET A N 1
ATOM 2359 C CA . MET A 1 289 ? -12.917 -8.984 20.702 1.00 83.44 289 MET A CA 1
ATOM 2360 C C . MET A 1 289 ? -12.190 -9.518 19.473 1.00 83.44 289 MET A C 1
ATOM 2362 O O . MET A 1 289 ? -11.070 -9.095 19.217 1.00 83.44 289 MET A O 1
ATOM 2366 N N . ILE A 1 290 ? -12.833 -10.388 18.684 1.00 81.06 290 ILE A N 1
ATOM 2367 C CA . ILE A 1 290 ? -12.255 -10.894 17.425 1.00 81.06 290 ILE A CA 1
ATOM 2368 C C . ILE A 1 290 ? -11.934 -9.722 16.491 1.00 81.06 290 ILE A C 1
ATOM 2370 O O . ILE A 1 290 ? -10.860 -9.655 15.896 1.00 81.06 290 ILE A O 1
ATOM 2374 N N . PHE A 1 291 ? -12.852 -8.757 16.389 1.00 85.19 291 PHE A N 1
ATOM 2375 C CA . PHE A 1 291 ? -12.615 -7.551 15.611 1.00 85.19 291 PHE A CA 1
ATOM 2376 C C . PHE A 1 291 ? -11.465 -6.709 16.177 1.00 85.19 291 PHE A C 1
ATOM 2378 O O . PHE A 1 291 ? -10.604 -6.293 15.408 1.00 85.19 291 PHE A O 1
ATOM 2385 N N . LEU A 1 292 ? -11.419 -6.487 17.493 1.00 87.06 292 LEU A N 1
ATOM 2386 C CA . LEU A 1 292 ? -10.362 -5.714 18.143 1.00 87.06 292 LEU A CA 1
ATOM 2387 C C . LEU A 1 292 ? -8.972 -6.334 17.932 1.00 87.06 292 LEU A C 1
ATOM 2389 O O . LEU A 1 292 ? -8.039 -5.607 17.612 1.00 87.06 292 LEU A O 1
ATOM 2393 N N . VAL A 1 293 ? -8.846 -7.660 18.040 1.00 84.69 293 VAL A N 1
ATOM 2394 C CA . VAL A 1 293 ? -7.600 -8.379 17.722 1.00 84.69 293 VAL A CA 1
ATOM 2395 C C . VAL A 1 293 ? -7.212 -8.134 16.264 1.00 84.69 293 VAL A C 1
ATOM 2397 O O . VAL A 1 293 ? -6.121 -7.640 16.012 1.00 84.69 293 VAL A O 1
ATOM 2400 N N . SER A 1 294 ? -8.147 -8.295 15.316 1.00 81.25 294 SER A N 1
ATOM 2401 C CA . SER A 1 294 ? -7.862 -8.027 13.895 1.00 81.25 294 SER A CA 1
ATOM 2402 C C . SER A 1 294 ? -7.460 -6.573 13.595 1.00 81.25 294 SER A C 1
ATOM 2404 O O . SER A 1 294 ? -6.745 -6.315 12.629 1.00 81.25 294 SER A O 1
ATOM 2406 N N . VAL A 1 295 ? -7.917 -5.606 14.404 1.00 86.62 295 VAL A N 1
ATOM 2407 C CA . VAL A 1 295 ? -7.494 -4.200 14.300 1.00 86.62 295 VAL A CA 1
ATOM 2408 C C . VAL A 1 295 ? -6.036 -4.057 14.728 1.00 86.62 295 VAL A C 1
ATOM 2410 O O . VAL A 1 295 ? -5.285 -3.370 14.042 1.00 86.62 295 VAL A O 1
ATOM 2413 N N . PHE A 1 296 ? -5.637 -4.683 15.837 1.00 85.62 296 PHE A N 1
ATOM 2414 C CA . PHE A 1 296 ? -4.273 -4.588 16.360 1.00 85.62 296 PHE A CA 1
ATOM 2415 C C . PHE A 1 296 ? -3.265 -5.436 15.586 1.00 85.62 296 PHE A C 1
ATOM 2417 O O . PHE A 1 296 ? -2.129 -5.002 15.447 1.00 85.62 296 PHE A O 1
ATOM 2424 N N . ASP A 1 297 ? -3.674 -6.562 15.006 1.00 81.44 297 ASP A N 1
ATOM 2425 C CA . ASP A 1 297 ? -2.813 -7.326 14.095 1.00 81.44 297 ASP A CA 1
ATOM 2426 C C . ASP A 1 297 ? -2.462 -6.504 12.851 1.00 81.44 297 ASP A C 1
ATOM 2428 O O . ASP A 1 297 ? -1.328 -6.520 12.377 1.00 81.44 297 ASP A O 1
ATOM 2432 N N . ARG A 1 298 ? -3.432 -5.737 12.337 1.00 79.00 298 ARG A N 1
ATOM 2433 C CA . ARG A 1 298 ? -3.221 -4.863 11.179 1.00 79.00 298 ARG A CA 1
ATOM 2434 C C . ARG A 1 298 ? -2.497 -3.565 11.538 1.00 79.00 298 ARG A C 1
ATOM 2436 O O . ARG A 1 298 ? -1.637 -3.110 10.794 1.00 79.00 298 ARG A O 1
ATOM 2443 N N . PHE A 1 299 ? -2.876 -2.942 12.649 1.00 84.75 299 PHE A N 1
ATOM 2444 C CA . PHE A 1 299 ? -2.357 -1.651 13.090 1.00 84.75 299 PHE A CA 1
ATOM 2445 C C . PHE A 1 299 ? -1.913 -1.738 14.559 1.00 84.75 299 PHE A C 1
ATOM 2447 O O . PHE A 1 299 ? -2.571 -1.176 15.442 1.00 84.75 299 PHE A O 1
ATOM 2454 N N . PRO A 1 300 ? -0.779 -2.400 14.852 1.00 80.62 300 PRO A N 1
ATOM 2455 C CA . PRO A 1 300 ? -0.325 -2.617 16.230 1.00 80.62 300 PRO A CA 1
ATOM 2456 C C . PRO A 1 300 ? -0.053 -1.301 16.963 1.00 80.62 300 PRO A C 1
ATOM 2458 O O . PRO A 1 300 ? -0.254 -1.183 18.170 1.00 80.62 300 PRO A O 1
ATOM 2461 N N . LEU A 1 301 ? 0.341 -0.271 16.210 1.00 78.56 301 LEU A N 1
ATOM 2462 C CA . LEU A 1 301 ? 0.615 1.069 16.717 1.00 78.56 301 LEU A CA 1
ATOM 2463 C C . LEU A 1 301 ? -0.530 2.057 16.458 1.00 78.56 301 LEU A C 1
ATOM 2465 O O . LEU A 1 301 ? -0.312 3.250 16.644 1.00 78.56 301 LEU A O 1
ATOM 2469 N N . LEU A 1 302 ? -1.738 1.607 16.074 1.00 80.25 302 LEU A N 1
ATOM 2470 C CA . LEU A 1 302 ? -2.873 2.476 15.696 1.00 80.25 302 LEU A CA 1
ATOM 2471 C C . LEU A 1 302 ? -3.102 3.623 16.677 1.00 80.25 302 LEU A C 1
ATOM 2473 O O . LEU A 1 302 ? -3.373 4.756 16.293 1.00 80.25 302 LEU A O 1
ATOM 2477 N N . LEU A 1 303 ? -3.042 3.290 17.962 1.00 73.50 303 LEU A N 1
ATOM 2478 C CA . LEU A 1 303 ? -3.316 4.233 19.027 1.00 73.50 303 LEU A CA 1
ATOM 2479 C C . LEU A 1 303 ? -2.028 4.982 19.432 1.00 73.50 303 LEU A C 1
ATOM 2481 O O . LEU A 1 303 ? -2.108 6.095 19.930 1.00 73.50 303 LEU A O 1
ATOM 2485 N N . GLN A 1 304 ? -0.836 4.428 19.194 1.00 69.12 304 GLN A N 1
ATOM 2486 C CA . GLN A 1 304 ? 0.452 5.019 19.593 1.00 69.12 304 GLN A CA 1
ATOM 2487 C C . GLN A 1 304 ? 0.999 6.038 18.576 1.00 69.12 304 GLN A C 1
ATOM 2489 O O . GLN A 1 304 ? 1.651 7.004 1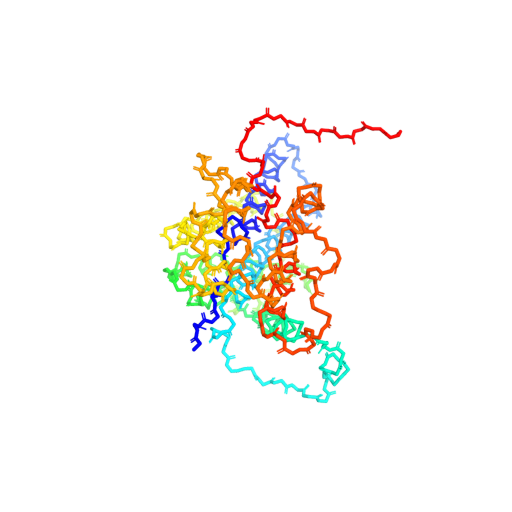8.975 1.00 69.12 304 GLN A O 1
ATOM 2494 N N . SER A 1 305 ? 0.692 5.868 17.287 1.00 56.97 305 SER A N 1
ATOM 2495 C CA . SER A 1 305 ? 1.090 6.756 16.178 1.00 56.97 305 SER A CA 1
ATOM 2496 C C . SER A 1 305 ? 0.513 8.174 16.282 1.00 56.97 305 SER A C 1
ATOM 2498 O O . SER A 1 305 ? 1.029 9.113 15.684 1.00 56.97 305 SER A O 1
ATOM 2500 N N . LEU A 1 306 ? -0.503 8.369 17.123 1.00 56.38 306 LEU A N 1
ATOM 2501 C CA . LEU A 1 306 ? -1.127 9.665 17.409 1.00 56.38 306 LEU A CA 1
ATOM 2502 C C . LEU A 1 306 ? -0.309 10.549 18.369 1.00 56.38 306 LEU A C 1
ATOM 2504 O O . LEU A 1 306 ? -0.741 11.647 18.710 1.00 56.38 306 LEU A O 1
ATOM 2508 N N . LYS A 1 307 ? 0.868 10.082 18.816 1.00 44.31 307 LYS A N 1
ATOM 2509 C CA . LYS A 1 307 ? 1.845 10.883 19.575 1.00 44.31 307 LYS A CA 1
ATOM 2510 C C . LYS A 1 307 ? 2.961 11.486 18.708 1.00 44.31 307 LYS A C 1
ATOM 2512 O O . LYS A 1 307 ? 3.722 12.294 19.232 1.00 44.31 307 LYS A O 1
ATOM 2517 N N . SER A 1 308 ? 3.103 11.104 17.432 1.00 35.94 308 SER A N 1
ATOM 2518 C CA . SER A 1 308 ? 4.311 11.399 16.630 1.00 35.94 308 SER A CA 1
ATOM 2519 C C . SER A 1 308 ? 4.140 12.388 15.468 1.00 35.94 308 SER A C 1
ATOM 2521 O O . SER A 1 308 ? 5.065 12.561 14.676 1.00 35.94 308 SER A O 1
ATOM 2523 N N . ILE A 1 309 ? 3.023 13.106 15.378 1.00 32.59 309 ILE A N 1
ATOM 2524 C CA . ILE A 1 309 ? 2.856 14.226 14.437 1.00 32.59 309 ILE A CA 1
ATOM 2525 C C . ILE A 1 309 ? 2.903 15.508 15.291 1.00 32.59 309 ILE A C 1
ATOM 2527 O O . ILE A 1 309 ? 1.895 15.855 15.881 1.00 32.59 309 ILE A O 1
ATOM 2531 N N . LYS A 1 310 ? 3.984 16.264 15.535 1.00 25.31 310 LYS A N 1
ATOM 2532 C CA . LYS A 1 310 ? 5.362 16.456 15.026 1.00 25.31 310 LYS A CA 1
ATOM 2533 C C . LYS A 1 310 ? 6.144 17.182 16.174 1.00 25.31 310 LYS A C 1
ATOM 2535 O O . LYS A 1 310 ? 5.480 17.736 17.049 1.00 25.31 310 LYS A O 1
ATOM 2540 N N . PRO A 1 311 ? 7.494 17.272 16.208 1.00 26.66 311 PRO A N 1
ATOM 2541 C CA . PRO A 1 311 ? 8.231 18.088 15.239 1.00 26.66 311 PRO A CA 1
ATOM 2542 C C . PRO A 1 311 ? 9.531 17.437 14.751 1.00 26.66 311 PRO A C 1
ATOM 2544 O O . PRO A 1 311 ? 10.017 16.460 15.304 1.00 26.66 311 PRO A O 1
ATOM 2547 N N . HIS A 1 312 ? 10.087 17.994 13.676 1.00 28.92 312 HIS A N 1
ATOM 2548 C CA . HIS A 1 312 ? 11.421 17.692 13.164 1.00 28.92 312 HIS A CA 1
ATOM 2549 C C . HIS A 1 312 ? 12.434 17.329 14.256 1.00 28.92 312 HIS A C 1
ATOM 2551 O O . HIS A 1 312 ? 12.861 18.214 14.989 1.00 28.92 312 HIS A O 1
ATOM 2557 N N . THR A 1 313 ? 12.895 16.080 14.308 1.00 25.56 313 THR A N 1
ATOM 2558 C CA . THR A 1 313 ? 14.313 15.751 14.513 1.00 25.56 313 THR A CA 1
ATOM 2559 C C . THR A 1 313 ? 14.560 14.261 14.317 1.00 25.56 313 THR A C 1
ATOM 2561 O O . THR A 1 313 ? 13.825 13.407 14.802 1.00 25.56 313 THR A O 1
ATOM 2564 N N . LEU A 1 314 ? 15.630 13.986 13.577 1.00 29.89 314 LEU A N 1
ATOM 2565 C CA . LEU A 1 314 ? 16.340 12.717 13.517 1.00 29.89 314 LEU A CA 1
ATOM 2566 C C . LEU A 1 314 ? 16.438 12.058 14.898 1.00 29.89 314 LEU A C 1
ATOM 2568 O O . LEU A 1 314 ? 17.009 12.656 15.806 1.00 29.89 314 LEU A O 1
ATOM 2572 N N . PHE A 1 315 ? 16.048 10.791 15.005 1.00 26.03 315 PHE A N 1
ATOM 2573 C CA . PHE A 1 315 ? 16.708 9.889 15.942 1.00 26.03 315 PHE A CA 1
ATOM 2574 C C . PHE A 1 315 ? 17.519 8.871 15.153 1.00 26.03 315 PHE A C 1
ATOM 2576 O O . PHE A 1 315 ? 17.053 7.814 14.741 1.00 26.03 315 PHE A O 1
ATOM 2583 N N . LYS A 1 316 ? 18.780 9.263 14.946 1.00 25.62 316 LYS A N 1
ATOM 2584 C CA . LYS A 1 316 ? 19.902 8.333 14.975 1.00 25.62 316 LYS A CA 1
ATOM 2585 C C . LYS A 1 316 ? 19.828 7.550 16.287 1.00 25.62 316 LYS A C 1
ATOM 2587 O O . LYS A 1 316 ? 19.760 8.170 17.343 1.00 25.62 316 LYS A O 1
ATOM 2592 N N . TYR A 1 317 ? 19.983 6.238 16.208 1.00 26.97 317 TYR A N 1
ATOM 2593 C CA . TYR A 1 317 ? 20.698 5.491 17.235 1.00 26.97 317 TYR A CA 1
ATOM 2594 C C . TYR A 1 317 ? 21.823 4.712 16.545 1.00 26.97 317 TYR A C 1
ATOM 2596 O O . TYR A 1 317 ? 21.634 3.631 16.005 1.00 26.97 317 TYR A O 1
ATOM 2604 N N . VAL A 1 318 ? 22.986 5.365 16.497 1.00 26.30 318 VAL A N 1
ATOM 2605 C CA . VAL A 1 318 ? 24.294 4.754 16.791 1.00 26.30 318 VAL A CA 1
ATOM 2606 C C . VAL A 1 318 ? 24.323 4.777 18.332 1.00 26.30 318 VAL A C 1
ATOM 2608 O O . VAL A 1 318 ? 23.933 5.798 18.896 1.00 26.30 318 VAL A O 1
ATOM 2611 N N . THR A 1 319 ? 24.549 3.709 19.086 1.00 28.12 319 THR A N 1
ATOM 2612 C CA . THR A 1 319 ? 25.745 2.860 19.199 1.00 28.12 319 THR A CA 1
ATOM 2613 C C . THR A 1 319 ? 25.396 1.675 20.107 1.00 28.12 319 THR A C 1
ATOM 2615 O O . THR A 1 319 ? 24.774 1.889 21.150 1.00 28.12 319 THR A O 1
ATOM 2618 N N . GLU A 1 320 ? 25.905 0.491 19.780 1.00 26.17 320 GLU A N 1
ATOM 2619 C CA . GLU A 1 320 ? 26.970 -0.090 20.612 1.00 26.17 320 GLU A CA 1
ATOM 2620 C C . GLU A 1 320 ? 28.304 0.156 19.906 1.00 26.17 320 GLU A C 1
ATOM 2622 O O . GLU A 1 320 ? 28.292 0.185 18.649 1.00 26.17 320 GLU A O 1
#

Organism: NCBI:txid2482727

Foldseek 3Di:
DDDQAQQDALCQLLVLLVVLLVVLVVVLVVLVPDDFDDQVVLLVLLLVNVVSLLVSLLVSLLRVCLSVVVLDDDDDDDCVVCVPQVVPCPAPSSVSSVSSVVSSVVLSPDQPLVSQQVSCVSLVFDRPSVVCRLPSQLSVLQNCCVVPPVQADDPSNCVRNVDDPVSHRPGDGRGSVNSSVSSVSSSVSSVVVSVRSCVPPVVSHLVVSVQSLQCVLDVDPLSHPVLFWDADPLAIDGPLVSCQVCVVVDDLSSQQLVLVVVCLQDVPSSVVRDDPVSHDPPCVDPPSVSSVVVVCVSPSCSNVVSVPPDDDDDDDDDDD

Solvent-accessible surface area (backbone atoms only — not comparable to full-atom values): 18446 Å² total; per-residue (Å²): 132,81,77,85,71,68,66,52,38,34,69,71,38,44,39,46,45,54,52,40,47,51,52,49,50,55,50,48,56,54,59,73,77,43,77,88,67,56,66,68,52,33,49,49,51,46,48,46,57,53,48,44,52,56,46,17,55,49,52,27,49,49,54,45,38,73,26,39,58,87,70,59,71,94,74,87,78,59,61,84,84,41,45,66,62,64,71,64,40,89,44,77,63,55,51,50,53,50,56,51,49,54,54,50,57,66,47,68,78,48,56,59,30,58,43,39,36,53,49,20,57,73,71,68,43,79,69,57,21,88,83,42,27,72,62,43,28,32,52,53,34,48,45,50,23,44,76,76,47,74,24,42,35,42,72,67,40,27,71,58,41,71,51,67,73,91,46,54,76,39,70,64,80,64,47,69,70,57,38,53,52,48,48,55,54,49,46,55,51,50,50,51,52,50,51,54,47,46,76,72,36,62,80,30,33,66,68,53,38,52,53,47,52,45,54,65,66,35,78,53,94,81,51,47,66,75,52,41,38,44,79,53,90,85,29,66,44,78,30,64,67,41,44,62,71,46,50,86,77,50,51,50,67,54,45,32,53,49,47,58,57,38,42,71,55,38,51,77,62,35,63,76,75,56,56,80,89,51,50,58,86,88,53,91,78,42,68,57,55,59,48,51,51,57,48,37,75,75,36,70,50,64,66,54,60,38,73,68,83,77,77,97,71,88,81,81,81,86,77,134

Sequence (320 aa):
MLKKPNLLIYDDLIEPISEAIKELHDIEIHYQNNTPPADFINKGTFAYVLALFEGAITECVERYLFAFPEKLPKIKVDFEKYKEELLGADFSYELTAFLIREYLADSSYENSGQLIEKYCLLLDIPNLAPLFNKTLREKKARRNALIHNNLKVDLKYIRTAGGDVRNKGKYMRVKPTYVLETIANTLEILEKFRAELALKYNSYTILNCVKKVWGYLFGSPIMKFDDYWNVHDDMLSINVEGIKKYYKGLSSGERTLLFYFLQNYNPGACSKIFKSSDLNMQVSNNQGMIFLVSVFDRFPLLLQSLKSIKPHTLFKYVTE

Radius of gyration: 25.01 Å; Cα contacts (8 Å, |Δi|>4): 282; chains: 1; bounding box: 56×49×78 Å

pLDDT: mean 82.28, std 14.74, range [25.31, 98.31]

Mean predicted aligned error: 9.15 Å

Secondary structure (DSSP, 8-state):
-PPPPP---HHHHHHHHHHHHHHHHHHHHHHHHSSPPPHHHHHHHHHHHHHHHHHHHHHHHHHHHHH-GGGS------TTTTHHHHHH--SHHHHHHHHHHHHHHHHHTS-HHHHHHHHHHHHT----HHHHHHHHHHHHHHHHHHHHHTTB--HHHHHHHT--GGGTTPBP---HHHHHHHHHHHHHHHHHHHHHHHHHHTT--HHHHHHHHHHHH--STT--HHHHEEEETTEEEE-HHHHHHHGGGS-HHHHHHHHHHHHHH-HHHHHHH--GGG--S--TT-HHHHHHHHHHHH-TTTTTGGG-------------